Protein AF-A0A0D8X856-F1 (afdb_monomer)

Mean predicted aligned error: 18.42 Å

Solvent-accessible surface area (backbone atoms only — not comparable to full-atom values): 12717 Å² total; per-residue (Å²): 119,49,82,49,100,91,45,80,43,46,66,42,98,86,74,45,72,49,60,72,47,74,44,65,47,62,42,96,85,71,47,81,45,72,43,27,40,37,41,52,44,86,70,96,52,90,43,77,46,76,48,73,66,60,95,54,67,38,59,75,22,46,93,56,79,33,48,81,75,70,95,61,56,92,27,42,94,83,59,70,68,42,84,74,58,70,64,74,78,39,44,82,57,50,55,57,51,53,52,52,52,52,50,53,53,51,52,52,51,51,52,52,55,53,60,58,53,73,77,56,79,61,72,90,66,51,46,73,75,60,94,81,80,71,90,72,83,91,80,83,86,88,78,84,84,87,77,96,77,80,88,71,67,71,89,73,68,66,78,47,99,53,38,44,62,31,39,45,99,89,43,83,43,82,39,75,65,69,98,66,87,78,85,79,48,82,65,54,59,56,61,76,71,109

Structure (mmCIF, N/CA/C/O backbone):
data_AF-A0A0D8X856-F1
#
_entry.id   AF-A0A0D8X856-F1
#
loop_
_atom_site.group_PDB
_atom_site.id
_atom_site.type_symbol
_atom_site.label_atom_id
_atom_site.label_alt_id
_atom_site.label_comp_id
_atom_site.label_asym_id
_atom_site.label_entity_id
_atom_site.label_seq_id
_atom_site.pdbx_PDB_ins_code
_atom_site.Cartn_x
_atom_site.Cartn_y
_atom_site.Cartn_z
_atom_site.occupancy
_atom_site.B_iso_or_equiv
_atom_site.auth_seq_id
_atom_site.auth_comp_id
_atom_site.auth_asym_id
_atom_site.auth_atom_id
_atom_site.pdbx_PDB_model_num
ATOM 1 N N . MET A 1 1 ? 38.320 8.068 -32.310 1.00 68.00 1 MET A N 1
ATOM 2 C CA . MET A 1 1 ? 37.055 7.730 -32.992 1.00 68.00 1 MET A CA 1
ATOM 3 C C . MET A 1 1 ? 37.426 7.174 -34.349 1.00 68.00 1 MET A C 1
ATOM 5 O O . MET A 1 1 ? 38.274 7.774 -35.001 1.00 68.00 1 MET A O 1
ATOM 9 N N . PHE A 1 2 ? 36.892 6.018 -34.722 1.00 85.75 2 PHE A N 1
ATOM 10 C CA . PHE A 1 2 ? 37.098 5.438 -36.050 1.00 85.75 2 PHE A CA 1
ATOM 11 C C . PHE A 1 2 ? 35.784 4.840 -36.557 1.00 85.75 2 PHE A C 1
ATOM 13 O O . PHE A 1 2 ? 34.949 4.447 -35.749 1.00 85.75 2 PHE A O 1
ATOM 20 N N . GLU A 1 3 ? 35.600 4.772 -37.872 1.00 89.81 3 GLU A N 1
ATOM 21 C CA . GLU A 1 3 ? 34.396 4.198 -38.482 1.00 89.81 3 GLU A CA 1
ATOM 22 C C . GLU A 1 3 ? 34.523 2.681 -38.630 1.00 89.81 3 GLU A C 1
ATOM 24 O O . GLU A 1 3 ? 35.472 2.176 -39.235 1.00 89.81 3 GLU A O 1
ATOM 29 N N . GLY A 1 4 ? 33.575 1.950 -38.046 1.00 86.50 4 GLY A N 1
ATOM 30 C CA . GLY A 1 4 ? 33.437 0.507 -38.196 1.00 86.50 4 GLY A CA 1
ATOM 31 C C . GLY A 1 4 ? 32.344 0.138 -39.201 1.00 86.50 4 GLY A C 1
ATOM 32 O O . GLY A 1 4 ? 31.584 0.978 -39.668 1.00 86.50 4 GLY A O 1
ATOM 33 N N . ALA A 1 5 ? 32.201 -1.158 -39.488 1.00 87.69 5 ALA A N 1
ATOM 34 C CA . ALA A 1 5 ? 31.185 -1.664 -40.423 1.00 87.69 5 ALA A CA 1
ATOM 35 C C . ALA A 1 5 ? 29.729 -1.334 -40.022 1.00 87.69 5 ALA A C 1
ATOM 37 O O . ALA A 1 5 ? 28.843 -1.337 -40.868 1.00 87.69 5 ALA A O 1
ATOM 38 N N . HIS A 1 6 ? 29.490 -1.051 -38.739 1.00 84.00 6 HIS A N 1
ATOM 39 C CA . HIS A 1 6 ? 28.182 -0.692 -38.185 1.00 84.00 6 HIS A CA 1
ATOM 40 C C . HIS A 1 6 ? 28.144 0.752 -37.644 1.00 84.00 6 HIS A C 1
ATOM 42 O O . HIS A 1 6 ? 27.276 1.074 -36.837 1.00 84.00 6 HIS A O 1
ATOM 48 N N . GLY A 1 7 ? 29.085 1.609 -38.060 1.00 85.38 7 GLY A N 1
ATOM 49 C CA . GLY A 1 7 ? 29.172 3.017 -37.660 1.00 85.38 7 GLY A CA 1
ATOM 50 C C . GLY A 1 7 ? 30.331 3.332 -36.711 1.00 85.38 7 GLY A C 1
ATOM 51 O O . GLY A 1 7 ? 31.218 2.502 -36.476 1.00 85.38 7 GLY A O 1
ATOM 52 N N . SER A 1 8 ? 30.309 4.546 -36.158 1.00 83.44 8 SER A N 1
ATOM 53 C CA . SER A 1 8 ? 31.401 5.089 -35.350 1.00 83.44 8 SER A CA 1
ATOM 54 C C . SER A 1 8 ? 31.680 4.280 -34.080 1.00 83.44 8 SER A C 1
ATOM 56 O O . SER A 1 8 ? 30.790 3.947 -33.292 1.00 83.44 8 SER A O 1
ATOM 58 N N . VAL A 1 9 ? 32.963 4.016 -33.844 1.00 85.44 9 VAL A N 1
ATOM 59 C CA . VAL A 1 9 ? 33.489 3.357 -32.654 1.00 85.44 9 VAL A CA 1
ATOM 60 C C . VAL A 1 9 ? 34.353 4.333 -31.857 1.00 85.44 9 VAL A C 1
ATOM 62 O O . VAL A 1 9 ? 35.360 4.879 -32.328 1.00 85.44 9 VAL A O 1
ATOM 65 N N . HIS A 1 10 ? 33.974 4.507 -30.592 1.00 84.75 10 HIS A N 1
ATOM 66 C CA . HIS A 1 10 ? 34.728 5.264 -29.602 1.00 84.75 10 HIS A CA 1
ATOM 67 C C . HIS A 1 10 ? 35.488 4.290 -28.696 1.00 84.75 10 HIS A C 1
ATOM 69 O O . HIS A 1 10 ? 34.895 3.414 -28.069 1.00 84.75 10 HIS A O 1
ATOM 75 N N . MET A 1 11 ? 36.813 4.425 -28.652 1.00 84.69 11 MET A N 1
ATOM 76 C CA . MET A 1 11 ? 37.671 3.689 -27.721 1.00 84.69 11 MET A CA 1
ATOM 77 C C . MET A 1 11 ? 38.005 4.591 -26.539 1.00 84.69 11 MET A C 1
ATOM 79 O O . MET A 1 11 ? 38.383 5.747 -26.736 1.00 84.69 11 MET A O 1
ATOM 83 N N . GLY A 1 12 ? 37.853 4.063 -25.329 1.00 79.94 12 GLY A N 1
ATOM 84 C CA . GLY A 1 12 ? 38.286 4.713 -24.101 1.00 79.94 12 GLY A CA 1
ATOM 85 C C . GLY A 1 12 ? 39.808 4.706 -23.957 1.00 79.94 12 GLY A C 1
ATOM 86 O O . GLY A 1 12 ? 40.519 3.956 -24.628 1.00 79.94 12 GLY A O 1
ATOM 87 N N . SER A 1 13 ? 40.315 5.528 -23.040 1.00 81.81 13 SER A N 1
ATOM 88 C CA . SER A 1 13 ? 41.749 5.635 -22.723 1.00 81.81 13 SER A CA 1
ATOM 89 C C . SER A 1 13 ? 42.359 4.335 -22.180 1.00 81.81 13 SER A C 1
ATOM 91 O O . SER A 1 13 ? 43.560 4.118 -22.293 1.00 81.81 13 SER A O 1
ATOM 93 N N . ASN A 1 14 ? 41.528 3.446 -21.637 1.00 82.25 14 ASN A N 1
ATOM 94 C CA . ASN A 1 14 ? 41.884 2.107 -21.169 1.00 82.25 14 ASN A CA 1
ATOM 95 C C . ASN A 1 14 ? 41.932 1.046 -22.288 1.00 82.25 14 ASN A C 1
ATOM 97 O O . ASN A 1 14 ? 42.091 -0.136 -21.994 1.00 82.25 14 ASN A O 1
ATOM 101 N N . GLY A 1 15 ? 41.749 1.435 -23.554 1.00 81.25 15 GLY A N 1
ATOM 102 C CA . GLY A 1 15 ? 41.721 0.508 -24.689 1.00 81.25 15 GLY A CA 1
ATOM 103 C C . GLY A 1 15 ? 40.434 -0.318 -24.799 1.00 81.25 15 GLY A C 1
ATOM 104 O O . GLY A 1 15 ? 40.364 -1.227 -25.623 1.00 81.25 15 GLY A O 1
ATOM 105 N N . VAL A 1 16 ? 39.409 -0.011 -23.998 1.00 83.50 16 VAL A N 1
ATOM 106 C CA . VAL A 1 16 ? 38.095 -0.662 -24.060 1.00 83.50 16 VAL A CA 1
ATOM 107 C C . VAL A 1 16 ? 37.144 0.191 -24.892 1.00 83.50 16 VAL A C 1
ATOM 109 O O . VAL A 1 16 ? 37.127 1.417 -24.779 1.00 83.50 16 VAL A O 1
ATOM 112 N N . ARG A 1 17 ? 36.318 -0.451 -25.721 1.00 84.19 17 ARG A N 1
ATOM 113 C CA . ARG A 1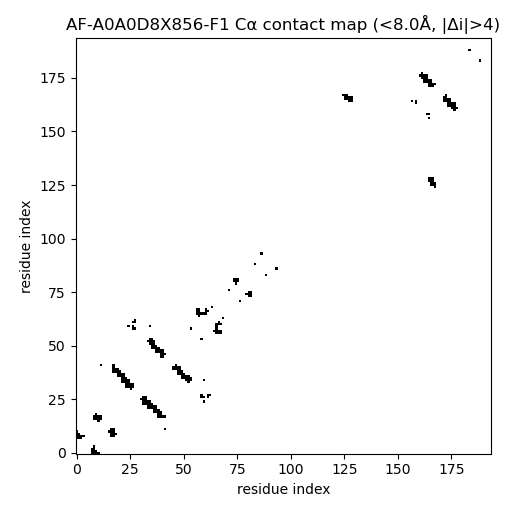 17 ? 35.268 0.243 -26.472 1.00 84.19 17 ARG A CA 1
ATOM 114 C C . ARG A 1 17 ? 34.257 0.856 -25.508 1.00 84.19 17 ARG A C 1
ATOM 116 O O . ARG A 1 17 ? 33.715 0.154 -24.660 1.00 84.19 17 ARG A O 1
ATOM 123 N N . ILE A 1 18 ? 33.963 2.136 -25.698 1.00 84.81 18 ILE A N 1
ATOM 124 C CA . ILE A 1 18 ? 32.861 2.812 -25.020 1.00 84.81 18 ILE A CA 1
ATOM 125 C C . ILE A 1 18 ? 31.546 2.295 -25.625 1.00 84.81 18 ILE A C 1
ATOM 127 O O . ILE A 1 18 ? 31.337 2.458 -26.834 1.00 84.81 18 ILE A O 1
ATOM 131 N N . PRO A 1 19 ? 30.687 1.618 -24.840 1.00 85.56 19 PRO A N 1
ATOM 132 C CA . PRO A 1 19 ? 29.415 1.133 -25.341 1.00 85.56 19 PRO A CA 1
ATOM 133 C C . PRO A 1 19 ? 28.391 2.270 -25.418 1.00 85.56 19 PRO A C 1
ATOM 135 O O . PRO A 1 19 ? 28.316 3.136 -24.545 1.00 85.56 19 PRO A O 1
ATOM 138 N N . THR A 1 20 ? 27.565 2.206 -26.456 1.00 86.56 20 THR A N 1
ATOM 139 C CA . THR A 1 20 ? 26.351 3.006 -26.603 1.00 86.56 20 THR A CA 1
ATOM 140 C C . THR A 1 20 ? 25.187 2.033 -26.642 1.00 86.56 20 THR A C 1
ATOM 142 O O . THR A 1 20 ? 25.188 1.108 -27.457 1.00 86.56 20 THR A O 1
ATOM 145 N N . PHE A 1 21 ? 24.225 2.210 -25.744 1.00 90.25 21 PHE A N 1
ATOM 146 C CA . PHE A 1 21 ? 23.008 1.410 -25.717 1.00 90.25 21 PHE A CA 1
ATOM 147 C C . PHE A 1 21 ? 21.858 2.208 -26.313 1.00 90.25 21 PHE A C 1
ATOM 149 O O . PHE A 1 21 ? 21.751 3.416 -26.115 1.00 90.25 21 PHE A O 1
ATOM 156 N N . TYR A 1 22 ? 20.987 1.509 -27.023 1.00 92.19 22 TYR A N 1
ATOM 157 C CA . TYR A 1 22 ? 19.793 2.070 -27.630 1.00 92.19 22 TYR A CA 1
ATOM 158 C C . TYR A 1 22 ? 18.583 1.504 -26.898 1.00 92.19 22 TYR A C 1
ATOM 160 O O . TYR A 1 22 ? 18.505 0.298 -26.672 1.00 92.19 22 TYR A O 1
ATOM 168 N N . VAL A 1 23 ? 17.675 2.383 -26.490 1.00 92.38 23 VAL A N 1
ATOM 169 C CA . VAL A 1 23 ? 16.399 2.020 -25.876 1.00 92.38 23 VAL A CA 1
ATOM 170 C C . VAL A 1 23 ? 15.350 2.114 -26.964 1.00 92.38 23 VAL A C 1
ATOM 172 O O . VAL A 1 23 ? 14.954 3.212 -27.352 1.00 92.38 23 VAL A O 1
ATOM 175 N N . ASP A 1 24 ? 14.925 0.975 -27.482 1.00 93.06 24 ASP A N 1
ATOM 176 C CA . ASP A 1 24 ? 13.884 0.863 -28.489 1.00 93.06 24 ASP A CA 1
ATOM 177 C C . ASP A 1 24 ? 12.656 0.135 -27.939 1.00 93.06 24 ASP A C 1
ATOM 179 O O . ASP A 1 24 ? 12.669 -0.512 -26.890 1.00 93.06 24 ASP A O 1
ATOM 183 N N . GLY A 1 25 ? 11.542 0.291 -28.637 1.00 91.50 25 GLY A N 1
ATOM 184 C CA . GLY A 1 25 ? 10.319 -0.414 -28.308 1.00 91.50 25 GLY A CA 1
ATOM 185 C C . GLY A 1 25 ? 9.316 -0.330 -29.440 1.00 91.50 25 GLY A C 1
ATOM 186 O O . GLY A 1 25 ? 9.595 0.199 -30.513 1.00 91.50 25 GLY A O 1
ATOM 187 N N . LEU A 1 26 ? 8.137 -0.890 -29.203 1.00 91.88 26 LEU A N 1
ATOM 188 C CA . LEU A 1 26 ? 7.040 -0.841 -30.159 1.00 91.88 26 LEU A CA 1
ATOM 189 C C . LEU A 1 26 ? 6.146 0.343 -29.832 1.00 91.88 26 LEU A C 1
ATOM 191 O O . LEU A 1 26 ? 5.797 0.536 -28.669 1.00 91.88 26 LEU A O 1
ATOM 195 N N . ASN A 1 27 ? 5.716 1.068 -30.856 1.00 88.38 27 ASN A N 1
ATOM 196 C CA . ASN A 1 27 ? 4.661 2.063 -30.734 1.00 88.38 27 ASN A CA 1
ATOM 197 C C . ASN A 1 27 ? 3.261 1.416 -30.799 1.00 88.38 27 ASN A C 1
ATOM 199 O O . ASN A 1 27 ? 3.122 0.216 -31.045 1.00 88.38 27 ASN A O 1
ATOM 203 N N . GLY A 1 28 ? 2.203 2.218 -30.632 1.00 86.44 28 GLY A N 1
ATOM 204 C CA . GLY A 1 28 ? 0.810 1.739 -30.672 1.00 86.44 28 GLY A CA 1
ATOM 205 C C . GLY A 1 28 ? 0.358 1.123 -32.003 1.00 86.44 28 GLY A C 1
ATOM 206 O O . GLY A 1 28 ? -0.679 0.469 -32.053 1.00 86.44 28 GLY A O 1
ATOM 207 N N . PHE A 1 29 ? 1.142 1.288 -33.071 1.00 89.50 29 PHE A N 1
ATOM 208 C CA . PHE A 1 29 ? 0.909 0.678 -34.382 1.00 89.50 29 PHE A CA 1
ATOM 209 C C . PHE A 1 29 ? 1.749 -0.592 -34.602 1.00 89.50 29 PHE A C 1
ATOM 211 O O . PHE A 1 29 ? 1.741 -1.148 -35.699 1.00 89.50 29 PHE A O 1
ATOM 218 N N . GLY A 1 30 ? 2.494 -1.045 -33.588 1.00 87.69 30 GLY A N 1
ATOM 219 C CA . GLY A 1 30 ? 3.377 -2.209 -33.677 1.00 87.69 30 GLY A CA 1
ATOM 220 C C . GLY A 1 30 ? 4.660 -1.961 -34.474 1.00 87.69 30 GLY A C 1
ATOM 221 O O . GLY A 1 30 ? 5.323 -2.918 -34.870 1.00 87.69 30 GLY A O 1
ATOM 222 N N . LYS A 1 31 ? 5.026 -0.700 -34.726 1.00 92.25 31 LYS A N 1
ATOM 223 C CA . LYS A 1 31 ? 6.279 -0.334 -35.395 1.00 92.25 31 LYS A CA 1
ATOM 224 C C . LYS A 1 31 ? 7.366 -0.070 -34.353 1.00 92.25 31 LYS A C 1
ATOM 226 O O . LYS A 1 31 ? 7.111 0.594 -33.352 1.00 92.25 31 LYS A O 1
ATOM 231 N N . GLN A 1 32 ? 8.570 -0.571 -34.619 1.00 91.75 32 GLN A N 1
ATOM 232 C CA . GLN A 1 32 ? 9.748 -0.309 -33.797 1.00 91.75 32 GLN A CA 1
ATOM 233 C C . GLN A 1 32 ? 10.168 1.161 -33.905 1.00 91.75 32 GLN A C 1
ATOM 235 O O . GLN A 1 32 ? 10.272 1.709 -35.008 1.00 91.75 32 GLN A O 1
ATOM 240 N N . GLU A 1 33 ? 10.408 1.786 -32.761 1.00 92.00 33 GLU A N 1
ATOM 241 C CA . GLU A 1 33 ? 10.815 3.179 -32.628 1.00 92.00 33 GLU A CA 1
ATOM 242 C C . GLU A 1 33 ? 11.908 3.297 -31.560 1.00 92.00 33 GLU A C 1
ATOM 244 O O . GLU A 1 33 ? 11.898 2.581 -30.557 1.00 92.00 33 GLU A O 1
ATOM 249 N N . LEU A 1 34 ? 12.883 4.173 -31.808 1.00 92.75 34 LEU A N 1
ATOM 250 C CA . LEU A 1 34 ? 13.980 4.434 -30.885 1.00 92.75 34 LEU A CA 1
ATOM 251 C C . LEU A 1 34 ? 13.549 5.519 -29.892 1.00 92.75 34 LEU A C 1
ATOM 253 O O . LEU A 1 34 ? 13.306 6.658 -30.284 1.00 92.75 34 LEU A O 1
ATOM 257 N N . TYR A 1 35 ? 13.482 5.171 -28.610 1.00 92.75 35 TYR A N 1
ATOM 258 C CA . TYR A 1 35 ? 13.043 6.062 -27.538 1.00 92.75 35 TYR A CA 1
ATOM 259 C C . TYR A 1 35 ? 14.191 6.758 -26.814 1.00 92.75 35 TYR A C 1
ATOM 261 O O . TYR A 1 35 ? 13.982 7.818 -26.232 1.00 92.75 35 TYR A O 1
ATOM 269 N N . GLY A 1 36 ? 15.410 6.236 -26.851 1.00 93.06 36 GLY A N 1
ATOM 270 C CA . GLY A 1 36 ? 16.528 6.928 -26.222 1.00 93.06 36 GLY A CA 1
ATOM 271 C C . GLY A 1 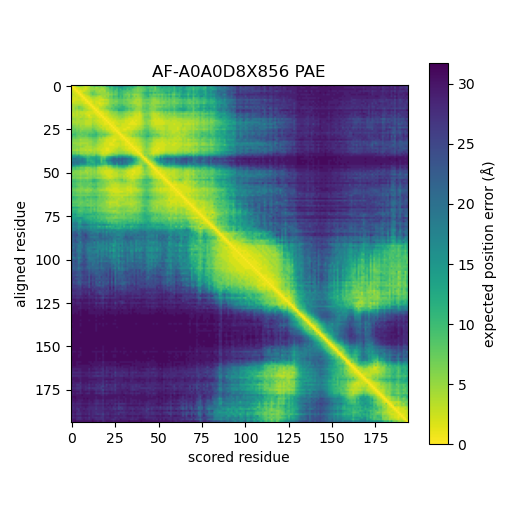36 ? 17.870 6.280 -26.480 1.00 93.06 36 GLY A C 1
ATOM 272 O O . GLY A 1 36 ? 17.956 5.151 -26.965 1.00 93.06 36 GLY A O 1
ATOM 273 N N . THR A 1 37 ? 18.92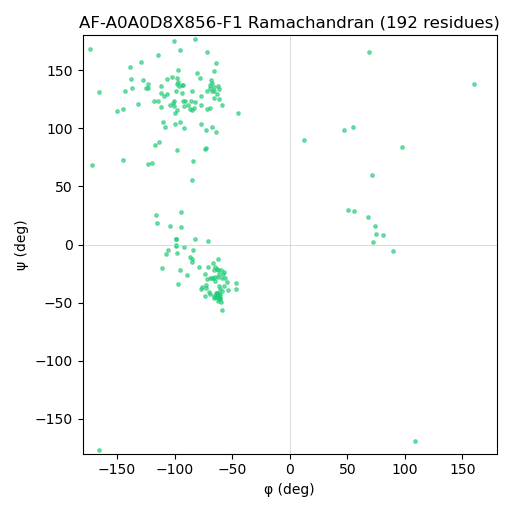0 7.010 -26.130 1.00 92.19 37 THR A N 1
ATOM 274 C CA . THR A 1 37 ? 20.301 6.538 -26.216 1.00 92.19 37 THR A CA 1
ATOM 275 C C . THR A 1 37 ? 20.958 6.671 -24.850 1.00 92.19 37 THR A C 1
ATOM 277 O O . THR A 1 37 ? 20.810 7.686 -24.175 1.00 92.19 37 THR A O 1
ATOM 280 N N . VAL A 1 38 ? 21.676 5.636 -24.424 1.00 91.38 38 VAL A N 1
ATOM 281 C CA . VAL A 1 38 ? 22.485 5.645 -23.204 1.00 91.38 38 VAL A CA 1
ATOM 282 C C . VAL A 1 38 ? 23.950 5.579 -23.611 1.00 91.38 38 VAL A C 1
ATOM 284 O O . VAL A 1 38 ? 24.393 4.604 -24.224 1.00 91.38 38 VAL A O 1
ATOM 287 N N . ILE A 1 39 ? 24.708 6.610 -23.258 1.00 86.69 39 ILE A N 1
ATOM 288 C CA . ILE A 1 39 ? 26.138 6.718 -23.543 1.00 86.69 39 ILE A CA 1
ATOM 289 C C . ILE A 1 39 ? 26.894 6.556 -22.226 1.00 86.69 39 ILE A C 1
ATOM 291 O O . ILE A 1 39 ? 26.598 7.231 -21.241 1.00 86.69 39 ILE A O 1
ATOM 295 N N . VAL A 1 40 ? 27.863 5.640 -22.201 1.00 85.00 40 VAL A N 1
ATOM 296 C CA . VAL A 1 40 ? 28.705 5.404 -21.023 1.00 85.00 40 VAL A CA 1
ATOM 297 C C . VAL A 1 40 ? 29.997 6.197 -21.167 1.00 85.00 40 VAL A C 1
ATOM 299 O O . VAL A 1 40 ? 30.872 5.816 -21.939 1.00 85.00 40 VAL A O 1
ATOM 302 N N . GLU A 1 41 ? 30.153 7.291 -20.433 1.00 76.25 41 GLU A N 1
ATOM 303 C CA . GLU A 1 41 ? 31.389 8.068 -20.460 1.00 76.25 41 GLU A CA 1
ATOM 304 C C . GLU A 1 41 ? 32.332 7.617 -19.327 1.00 76.25 41 GLU A C 1
ATOM 306 O O . GLU A 1 41 ? 31.940 7.449 -18.173 1.00 76.25 41 GLU A O 1
ATOM 311 N N . ASN A 1 42 ? 33.598 7.355 -19.664 1.00 68.06 42 ASN A N 1
ATOM 312 C 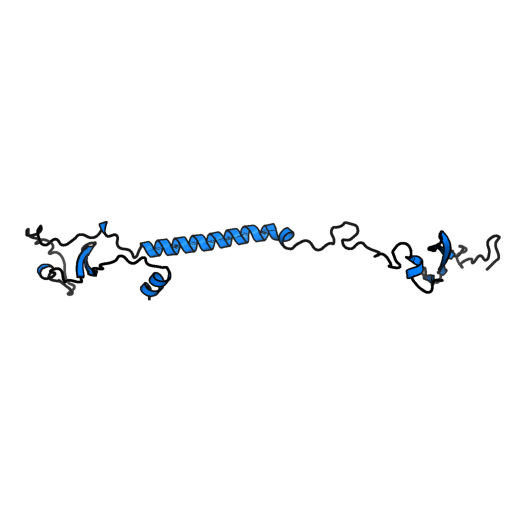CA . ASN A 1 42 ? 34.627 6.957 -18.700 1.00 68.06 42 ASN A CA 1
ATOM 313 C C . ASN A 1 42 ? 35.460 8.183 -18.314 1.00 68.06 42 ASN A C 1
ATOM 315 O O . ASN A 1 42 ? 36.557 8.380 -18.837 1.00 68.06 42 ASN A O 1
ATOM 319 N N . GLN A 1 43 ? 34.953 8.994 -17.386 1.00 56.50 43 GLN A N 1
ATOM 320 C CA . GLN A 1 43 ? 35.747 10.024 -16.715 1.00 56.50 43 GLN A CA 1
ATOM 321 C C . GLN A 1 43 ? 35.810 9.712 -15.215 1.00 56.50 43 GLN A C 1
ATOM 323 O O . GLN A 1 43 ? 35.013 10.201 -14.426 1.00 56.50 43 GLN A O 1
ATOM 328 N N . ASN A 1 44 ? 36.767 8.865 -14.815 1.00 56.66 44 ASN A N 1
ATOM 329 C CA . ASN A 1 44 ? 37.139 8.617 -13.408 1.00 56.66 44 ASN A CA 1
ATOM 330 C C . ASN A 1 44 ? 35.988 8.174 -12.473 1.00 56.66 44 ASN A C 1
ATOM 332 O O . ASN A 1 44 ? 36.018 8.409 -11.267 1.00 56.66 44 ASN A O 1
ATOM 336 N N . GLY A 1 45 ? 34.992 7.509 -13.049 1.00 59.62 45 GLY A N 1
ATOM 337 C CA . GLY A 1 45 ? 33.743 7.057 -12.447 1.00 59.62 45 GLY A CA 1
ATOM 338 C C . GLY A 1 45 ? 32.772 6.821 -13.602 1.00 59.62 45 GLY A C 1
ATOM 339 O O . GLY A 1 45 ? 32.805 7.568 -14.575 1.00 59.62 45 GLY A O 1
ATOM 340 N N . VAL A 1 46 ? 31.990 5.744 -13.578 1.00 68.88 46 VAL A N 1
ATOM 341 C CA . VAL A 1 46 ? 31.077 5.425 -14.689 1.00 68.88 46 VAL A CA 1
ATOM 342 C C . VAL A 1 46 ? 29.974 6.488 -14.724 1.00 68.88 46 VAL A C 1
ATOM 344 O O . VAL A 1 46 ? 29.056 6.432 -13.906 1.00 68.88 46 VAL A O 1
ATOM 347 N N . SER A 1 47 ? 30.056 7.465 -15.632 1.00 70.94 47 SER A N 1
ATOM 348 C CA . SER A 1 47 ? 28.971 8.415 -15.883 1.00 70.94 47 SER A CA 1
ATOM 349 C C . SER A 1 47 ? 28.079 7.872 -16.997 1.00 70.94 47 SER A C 1
ATOM 351 O O . SER A 1 47 ? 28.516 7.603 -18.114 1.00 70.94 47 SER A O 1
ATOM 353 N N . LEU A 1 48 ? 26.805 7.659 -16.669 1.00 83.38 48 LEU A N 1
ATOM 354 C CA . LEU A 1 48 ? 25.777 7.228 -17.613 1.00 83.38 48 LEU A CA 1
ATOM 355 C C . LEU A 1 48 ? 25.000 8.464 -18.059 1.00 83.38 48 LEU A C 1
ATOM 357 O O . LEU A 1 48 ? 24.342 9.104 -17.239 1.00 83.38 48 LEU A O 1
ATOM 361 N N . ILE A 1 49 ? 25.076 8.800 -19.343 1.00 87.19 49 ILE A N 1
ATOM 362 C CA . ILE A 1 49 ? 24.295 9.885 -19.940 1.00 87.19 49 ILE A CA 1
ATOM 363 C C . ILE A 1 49 ? 23.114 9.248 -20.661 1.00 87.19 49 ILE A C 1
ATOM 365 O O . ILE A 1 49 ? 23.304 8.435 -21.565 1.00 87.19 49 ILE A O 1
ATOM 369 N N . TYR A 1 50 ? 21.899 9.599 -20.242 1.00 90.44 50 TYR A N 1
ATOM 370 C CA . TYR A 1 50 ? 20.674 9.187 -20.916 1.00 90.44 50 TYR A CA 1
ATOM 371 C C . TYR A 1 50 ? 20.095 10.351 -21.715 1.00 90.44 50 TYR A C 1
ATOM 373 O O . TYR A 1 50 ? 19.746 11.387 -21.150 1.00 90.44 50 TYR A O 1
ATOM 381 N N . GLU A 1 51 ? 19.972 10.153 -23.022 1.00 91.31 51 GLU A N 1
ATOM 382 C CA . GLU A 1 51 ? 19.380 11.100 -23.959 1.00 91.31 51 GLU A CA 1
ATOM 383 C C . GLU A 1 51 ? 18.017 10.562 -24.423 1.00 91.31 51 GLU A C 1
ATOM 385 O O . GLU A 1 51 ? 17.966 9.652 -25.261 1.00 91.31 51 GLU A O 1
ATOM 390 N N . PRO A 1 52 ? 16.898 11.070 -23.870 1.00 91.75 52 PRO A N 1
ATOM 391 C CA . PRO A 1 52 ? 15.570 10.682 -24.322 1.00 91.75 52 PRO A CA 1
ATOM 392 C C . PRO A 1 52 ? 15.282 11.288 -25.701 1.00 91.75 52 PRO A C 1
ATOM 394 O O . PRO A 1 52 ? 15.468 12.482 -25.926 1.00 91.75 52 PRO A O 1
ATOM 397 N N . LEU A 1 53 ? 14.784 10.463 -26.619 1.00 91.44 53 LEU A N 1
ATOM 398 C CA . LEU A 1 53 ? 14.348 10.860 -27.964 1.00 91.44 53 LEU A CA 1
ATOM 399 C C . LEU A 1 53 ? 12.824 11.044 -28.057 1.00 91.44 53 LEU A C 1
ATOM 401 O O . LEU A 1 53 ? 12.304 11.423 -29.104 1.00 91.44 53 LEU A O 1
ATOM 405 N N . TYR A 1 54 ? 12.100 10.807 -26.962 1.00 88.12 54 TYR A N 1
ATOM 406 C CA . TYR A 1 54 ? 10.667 11.067 -26.852 1.00 88.12 54 TYR A CA 1
ATOM 407 C C . TYR A 1 54 ? 10.388 12.416 -26.187 1.00 88.12 54 TYR A C 1
ATOM 409 O O . TYR A 1 54 ? 11.108 12.865 -25.299 1.00 88.12 54 TYR A O 1
ATOM 417 N N . THR A 1 55 ? 9.273 13.034 -26.568 1.00 87.19 55 THR A N 1
ATOM 418 C CA . THR A 1 55 ? 8.771 14.264 -25.937 1.00 87.19 55 THR A CA 1
ATOM 419 C C . THR A 1 55 ? 7.841 13.988 -24.758 1.00 87.19 55 THR A C 1
ATOM 421 O O . THR A 1 55 ? 7.719 14.824 -23.866 1.00 87.19 55 THR A O 1
ATOM 424 N N . ASN A 1 56 ? 7.165 12.834 -24.742 1.00 87.69 56 ASN A N 1
ATOM 425 C CA . ASN A 1 56 ? 6.162 12.497 -23.736 1.00 87.69 56 ASN A CA 1
ATOM 426 C C . ASN A 1 56 ? 6.208 11.002 -23.371 1.00 87.69 56 ASN A C 1
ATOM 428 O O . ASN A 1 56 ? 6.198 10.144 -24.253 1.00 87.69 56 ASN A O 1
ATOM 432 N N . GLU A 1 57 ? 6.215 10.689 -22.072 1.00 87.75 57 GLU A N 1
ATOM 433 C CA . GLU A 1 57 ? 6.254 9.309 -21.560 1.00 87.75 57 GLU A CA 1
ATOM 434 C C . GLU A 1 57 ? 4.996 8.499 -21.895 1.00 87.75 57 GLU A C 1
ATOM 436 O O . GLU A 1 57 ? 5.041 7.270 -21.947 1.00 87.75 57 GLU A O 1
ATOM 441 N N . THR A 1 58 ? 3.879 9.173 -22.181 1.00 87.75 58 THR A N 1
ATOM 442 C CA . THR A 1 58 ? 2.635 8.517 -22.614 1.00 87.75 58 THR A CA 1
ATOM 443 C C . THR A 1 58 ? 2.828 7.645 -23.857 1.00 87.75 58 THR A C 1
ATOM 445 O O . THR A 1 58 ? 2.140 6.635 -24.003 1.00 87.75 58 THR A O 1
ATOM 448 N N . LEU A 1 59 ? 3.790 7.995 -24.718 1.00 86.12 59 LEU A N 1
ATOM 449 C CA . LEU A 1 59 ? 4.130 7.229 -25.915 1.00 86.12 59 LEU A CA 1
ATOM 450 C C . LEU A 1 59 ? 4.868 5.926 -25.584 1.00 86.12 59 LEU A C 1
ATOM 452 O O . LEU A 1 59 ? 4.613 4.921 -26.241 1.00 86.12 59 LEU A O 1
ATOM 456 N N . LEU A 1 60 ? 5.721 5.907 -24.551 1.00 90.06 60 LEU A N 1
ATOM 457 C CA . LEU A 1 60 ? 6.378 4.672 -24.100 1.00 90.06 60 LEU A CA 1
ATOM 458 C C . LEU A 1 60 ? 5.374 3.725 -23.454 1.00 90.06 60 LEU A C 1
ATOM 460 O O . LEU A 1 60 ? 5.379 2.519 -23.695 1.00 90.06 60 LEU A O 1
ATOM 464 N N . TRP A 1 61 ? 4.485 4.284 -22.638 1.00 91.50 61 TRP A N 1
ATOM 465 C CA . TRP A 1 61 ? 3.519 3.518 -21.860 1.00 91.50 61 TRP A CA 1
ATOM 466 C C . TRP A 1 61 ? 2.168 3.378 -22.567 1.00 91.50 61 TRP A C 1
ATOM 468 O O . TRP A 1 61 ? 1.142 3.218 -21.906 1.00 91.50 61 TRP A O 1
ATOM 478 N N . TRP A 1 62 ? 2.140 3.406 -23.905 1.00 89.88 62 TRP A N 1
ATOM 479 C CA . TRP A 1 62 ? 0.900 3.336 -24.692 1.00 89.88 62 TRP A CA 1
ATOM 480 C C . TRP A 1 62 ? 0.074 2.078 -24.376 1.00 89.88 62 TRP A C 1
ATOM 482 O O . TRP A 1 62 ? -1.150 2.141 -24.286 1.00 89.88 62 TRP A O 1
ATOM 492 N N . SER A 1 63 ? 0.742 0.951 -24.111 1.00 90.31 63 SER A N 1
ATOM 493 C CA . SER A 1 63 ? 0.113 -0.321 -23.727 1.00 90.31 63 SER A CA 1
ATOM 494 C C . SER A 1 63 ? -0.566 -0.278 -22.352 1.00 90.31 63 SER A C 1
ATOM 496 O O . SER A 1 63 ? -1.385 -1.138 -22.034 1.00 90.31 63 SER A O 1
ATOM 498 N N . ARG A 1 64 ? -0.245 0.731 -21.535 1.00 89.62 64 ARG A N 1
ATOM 499 C CA . ARG A 1 64 ? -0.765 0.956 -20.178 1.00 89.62 64 ARG A CA 1
ATOM 500 C C . ARG A 1 64 ? -1.579 2.249 -20.077 1.00 89.62 64 ARG A C 1
ATOM 502 O O . ARG A 1 64 ? -1.657 2.851 -19.009 1.00 89.62 64 ARG A O 1
ATOM 509 N N . GLY A 1 65 ? -2.158 2.706 -21.189 1.00 89.12 65 GLY A N 1
ATOM 510 C CA . GLY A 1 65 ? -2.957 3.935 -21.220 1.00 89.12 65 GLY A CA 1
ATOM 511 C C . GLY A 1 65 ? -2.137 5.209 -20.990 1.00 89.12 65 GLY A C 1
ATOM 512 O O . GLY A 1 65 ? -2.677 6.208 -20.529 1.00 89.12 65 GLY A O 1
ATOM 513 N N . GLY A 1 66 ? -0.833 5.167 -21.274 1.00 89.88 66 GLY A N 1
ATOM 514 C CA . GLY A 1 66 ? 0.085 6.293 -21.114 1.00 89.88 66 GLY A CA 1
ATOM 515 C C . GLY A 1 66 ? 0.589 6.512 -19.685 1.00 89.88 66 GLY A C 1
ATOM 516 O O . GLY A 1 66 ? 1.247 7.516 -19.431 1.00 89.88 66 GLY A O 1
ATOM 517 N N . ILE A 1 67 ? 0.304 5.595 -18.756 1.00 91.62 67 ILE A N 1
ATOM 518 C CA . ILE A 1 67 ? 0.690 5.723 -17.347 1.00 91.62 67 ILE A CA 1
ATOM 519 C C . ILE A 1 67 ? 1.933 4.875 -17.077 1.00 91.62 67 ILE A C 1
ATOM 521 O O . ILE A 1 67 ? 1.925 3.655 -17.279 1.00 91.62 67 ILE A O 1
ATOM 525 N N . ARG A 1 68 ? 2.990 5.521 -16.572 1.00 91.75 68 ARG A N 1
ATOM 526 C CA . ARG A 1 68 ? 4.199 4.835 -16.114 1.00 91.75 68 ARG A CA 1
ATOM 527 C C . ARG A 1 68 ? 3.847 3.885 -14.959 1.00 91.75 68 ARG A C 1
ATOM 529 O O . ARG A 1 68 ? 3.257 4.331 -13.972 1.00 91.75 68 ARG A O 1
ATOM 536 N N . PRO A 1 69 ? 4.186 2.588 -15.049 1.00 91.44 69 PRO A N 1
ATOM 537 C CA . PRO A 1 69 ? 4.011 1.679 -13.929 1.00 91.44 69 PRO A CA 1
ATOM 538 C C . PRO A 1 69 ? 4.936 2.074 -12.778 1.00 91.44 69 PRO A C 1
ATOM 540 O O . PRO A 1 69 ? 6.027 2.593 -12.994 1.00 91.44 69 PRO A O 1
ATOM 543 N N . LEU A 1 70 ? 4.498 1.797 -11.553 1.00 90.75 70 LEU A N 1
ATOM 544 C CA . LEU A 1 70 ? 5.367 1.933 -10.391 1.00 90.75 70 LEU A CA 1
ATOM 545 C C . LEU A 1 70 ? 6.557 0.974 -10.524 1.00 90.75 70 LEU A C 1
ATOM 547 O O . LEU A 1 70 ? 6.372 -0.192 -10.883 1.00 90.75 70 LEU A O 1
ATOM 551 N N . ASP A 1 71 ? 7.754 1.471 -10.206 1.00 90.69 71 ASP A N 1
ATOM 552 C CA . ASP A 1 71 ? 8.988 0.676 -10.221 1.00 90.69 71 ASP A CA 1
ATOM 553 C C . ASP A 1 71 ? 8.955 -0.423 -9.133 1.00 90.69 71 ASP A C 1
ATOM 555 O O . ASP A 1 71 ? 9.521 -1.500 -9.312 1.00 90.69 71 ASP A O 1
ATOM 559 N N . GLU A 1 72 ? 8.230 -0.180 -8.033 1.00 89.31 72 GLU A N 1
ATOM 560 C CA . GLU A 1 72 ? 7.933 -1.149 -6.973 1.00 89.31 72 GLU A CA 1
ATOM 561 C C . GLU A 1 72 ? 6.406 -1.291 -6.791 1.00 89.31 72 GLU A C 1
ATOM 563 O O . GLU A 1 72 ? 5.680 -0.293 -6.819 1.00 89.31 72 GLU A O 1
ATOM 568 N N . PRO A 1 73 ? 5.866 -2.509 -6.610 1.00 89.12 73 PRO A N 1
ATOM 569 C CA . PRO A 1 73 ? 4.444 -2.692 -6.325 1.00 89.12 73 PRO A CA 1
ATOM 570 C C . PRO A 1 73 ? 4.029 -2.071 -4.979 1.00 89.12 73 PRO A C 1
ATOM 572 O O . PRO A 1 73 ? 4.817 -1.981 -4.046 1.00 89.12 73 PRO A O 1
ATOM 575 N N . LEU A 1 74 ? 2.739 -1.741 -4.839 1.00 86.00 74 LEU A N 1
ATOM 576 C CA . LEU A 1 74 ? 2.175 -1.060 -3.657 1.00 86.00 74 LEU A CA 1
ATOM 577 C C . LEU A 1 74 ? 2.453 -1.753 -2.310 1.00 86.00 74 LEU A C 1
ATOM 579 O O . LEU A 1 74 ? 2.562 -1.081 -1.292 1.00 86.00 74 LEU A O 1
ATOM 583 N N . CYS A 1 75 ? 2.543 -3.085 -2.292 1.00 86.12 75 CYS A N 1
ATOM 584 C CA . CYS A 1 75 ? 2.831 -3.868 -1.084 1.00 86.12 75 CYS A CA 1
ATOM 585 C C . CYS A 1 75 ? 4.280 -4.392 -1.034 1.00 86.12 75 CYS A C 1
ATOM 587 O O . CYS A 1 75 ? 4.570 -5.331 -0.278 1.00 86.12 75 CYS A O 1
ATOM 589 N N . GLY A 1 76 ? 5.177 -3.837 -1.854 1.00 89.12 76 GLY A N 1
ATOM 590 C CA . GLY A 1 76 ? 6.534 -4.336 -2.057 1.00 89.12 76 GLY A CA 1
ATOM 591 C C . GLY A 1 76 ? 6.584 -5.674 -2.789 1.00 89.12 76 GLY A C 1
ATOM 592 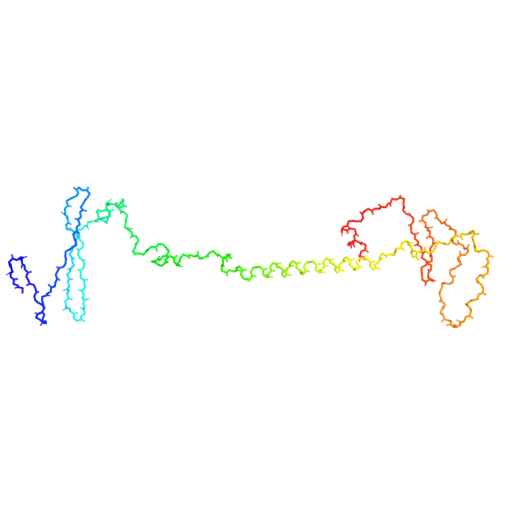O O . GLY A 1 76 ? 5.585 -6.390 -2.901 1.00 89.12 76 GLY A O 1
ATOM 593 N N . PHE A 1 77 ? 7.760 -6.059 -3.282 1.00 87.62 77 PHE A N 1
ATOM 594 C CA . PHE A 1 77 ? 7.927 -7.327 -4.015 1.00 87.62 77 PHE A CA 1
ATOM 595 C C . PHE A 1 77 ? 7.603 -8.572 -3.172 1.00 87.62 77 PHE A C 1
ATOM 597 O O . PHE A 1 77 ? 7.226 -9.608 -3.712 1.00 87.62 77 PHE A O 1
ATOM 604 N N . SER A 1 78 ? 7.718 -8.477 -1.841 1.00 86.38 78 SER A N 1
ATOM 605 C CA . SER A 1 78 ? 7.370 -9.566 -0.916 1.00 86.38 78 SER A CA 1
ATOM 606 C C . SER A 1 78 ? 5.878 -9.607 -0.554 1.00 86.38 78 SER A C 1
ATOM 608 O O . SER A 1 78 ? 5.433 -10.575 0.058 1.00 86.38 78 SER A O 1
ATOM 610 N N . GLY A 1 79 ? 5.107 -8.558 -0.865 1.00 81.25 79 GLY A N 1
ATOM 611 C CA . GLY A 1 79 ? 3.708 -8.422 -0.439 1.00 81.25 79 GLY A CA 1
ATOM 612 C C . GLY A 1 79 ? 3.517 -8.122 1.056 1.00 81.25 79 GLY A C 1
ATOM 613 O O . GLY A 1 79 ? 2.384 -8.025 1.515 1.00 81.25 79 GLY A O 1
ATOM 614 N N . LYS A 1 80 ? 4.605 -7.975 1.824 1.00 77.88 80 LYS A N 1
ATOM 615 C CA . LYS A 1 80 ? 4.593 -7.779 3.288 1.00 77.88 80 LYS A CA 1
ATOM 616 C C . LYS A 1 80 ? 4.729 -6.324 3.731 1.00 77.88 80 LYS A C 1
ATOM 618 O O . LYS A 1 80 ? 4.650 -6.056 4.921 1.00 77.88 80 LYS A O 1
ATOM 623 N N . GLN A 1 81 ? 4.984 -5.400 2.807 1.00 78.38 81 GLN A N 1
ATOM 624 C CA . GLN A 1 81 ? 5.165 -3.984 3.148 1.00 78.38 81 GLN A CA 1
ATOM 625 C C . GLN A 1 81 ? 3.831 -3.234 3.252 1.00 78.38 81 GLN A C 1
ATOM 627 O O . GLN A 1 81 ? 3.807 -2.058 3.604 1.00 78.38 81 GLN A O 1
ATOM 632 N N . CYS A 1 82 ? 2.715 -3.899 2.943 1.00 83.31 82 CYS A N 1
ATOM 633 C CA . CYS A 1 82 ? 1.407 -3.306 3.152 1.00 83.31 82 CYS A CA 1
ATOM 634 C C . CYS A 1 82 ? 1.123 -3.153 4.653 1.00 83.31 82 CYS A C 1
ATOM 636 O O . CYS A 1 82 ? 1.449 -4.057 5.426 1.00 83.31 82 CYS A O 1
ATOM 638 N N . PRO A 1 83 ? 0.530 -2.021 5.076 1.00 79.06 83 PRO A N 1
ATOM 639 C CA . PRO A 1 83 ? 0.259 -1.768 6.482 1.00 79.06 83 PRO A CA 1
ATOM 640 C C . PRO A 1 83 ? -0.636 -2.877 7.035 1.00 79.06 83 PRO A C 1
ATOM 642 O O . PRO A 1 83 ? -1.746 -3.106 6.546 1.00 79.06 83 PRO A O 1
ATOM 645 N N . ILE A 1 84 ? -0.129 -3.579 8.047 1.00 76.62 84 ILE A N 1
ATOM 646 C CA . ILE A 1 84 ? -0.867 -4.635 8.732 1.00 76.62 84 ILE A CA 1
ATOM 647 C C . ILE A 1 84 ? -2.009 -3.968 9.505 1.00 76.62 84 ILE A C 1
ATOM 649 O O . ILE A 1 84 ? -1.882 -2.860 10.035 1.00 76.62 84 ILE A O 1
ATOM 653 N N . ARG A 1 85 ? -3.179 -4.611 9.539 1.00 80.25 85 ARG A N 1
ATOM 654 C CA . ARG A 1 85 ? -4.315 -4.082 10.299 1.00 80.25 85 ARG A CA 1
ATOM 655 C C . ARG A 1 85 ? -3.973 -4.102 11.790 1.00 80.25 85 ARG A C 1
ATOM 657 O O . ARG A 1 85 ? -3.582 -5.137 12.314 1.00 80.25 85 ARG A O 1
ATOM 664 N N . PHE A 1 86 ? -4.223 -2.988 12.484 1.00 75.31 86 PHE A N 1
ATOM 665 C CA . PHE A 1 86 ? -3.955 -2.812 13.923 1.00 75.31 86 PHE A CA 1
ATOM 666 C C . PHE A 1 86 ? -4.428 -3.989 14.797 1.00 75.31 86 PHE A C 1
ATOM 668 O O . PHE A 1 86 ? -3.750 -4.376 15.748 1.00 75.31 86 PHE A O 1
ATOM 675 N N . PHE A 1 87 ? -5.584 -4.573 14.468 1.00 69.62 87 PHE A N 1
ATOM 676 C CA . PHE A 1 87 ? -6.165 -5.690 15.210 1.00 69.62 87 PHE A CA 1
ATOM 677 C C . PHE A 1 87 ? -5.383 -6.999 15.079 1.00 69.62 87 PHE A C 1
ATOM 679 O O . PHE A 1 87 ? -5.432 -7.796 16.009 1.00 69.62 87 PHE A O 1
ATOM 686 N N . GLU A 1 88 ? -4.673 -7.228 13.973 1.00 75.31 88 GLU A N 1
ATOM 687 C CA . GLU A 1 88 ? -3.908 -8.463 13.772 1.00 75.31 88 GLU A CA 1
ATOM 688 C C . GLU A 1 88 ? -2.601 -8.451 14.570 1.00 75.31 88 GLU A C 1
ATOM 690 O O . GLU A 1 88 ? -2.260 -9.453 15.192 1.00 75.31 88 GLU A O 1
ATOM 695 N N . GLU A 1 89 ? -1.920 -7.305 14.653 1.00 78.62 89 GLU A N 1
ATOM 696 C CA . GLU A 1 89 ? -0.695 -7.173 15.456 1.00 78.62 89 GLU A CA 1
ATOM 697 C C . GLU A 1 89 ? -0.980 -7.157 16.963 1.00 78.62 89 GLU A C 1
ATOM 699 O O . GLU A 1 89 ? -0.232 -7.722 17.760 1.00 78.62 89 GLU A O 1
ATOM 704 N N . ASN A 1 90 ? -2.083 -6.523 17.369 1.00 81.50 90 ASN A N 1
ATOM 705 C CA . ASN A 1 90 ? -2.378 -6.282 18.781 1.00 81.50 90 ASN A CA 1
ATOM 706 C C . ASN A 1 90 ? -3.356 -7.293 19.384 1.00 81.50 90 ASN A C 1
ATOM 708 O O . ASN A 1 90 ? -3.715 -7.161 20.555 1.00 81.50 90 ASN A O 1
ATOM 712 N N . LEU A 1 91 ? -3.771 -8.323 18.638 1.00 85.19 91 LEU A N 1
ATOM 713 C CA . LEU A 1 91 ? -4.730 -9.329 19.107 1.00 85.19 91 LEU A CA 1
ATOM 714 C C . LEU A 1 91 ? -4.288 -9.975 20.432 1.00 85.19 91 LEU A C 1
ATOM 716 O O . LEU A 1 91 ? -5.098 -10.163 21.342 1.00 85.19 91 LEU A O 1
ATOM 720 N N . ALA A 1 92 ? -2.982 -10.231 20.562 1.00 86.75 92 ALA A N 1
ATOM 721 C CA . ALA A 1 92 ? -2.361 -10.802 21.755 1.00 86.75 92 ALA A CA 1
ATOM 722 C C . ALA A 1 92 ? -2.505 -9.919 23.007 1.00 86.75 92 ALA A C 1
ATOM 724 O O . ALA A 1 92 ? -2.557 -10.448 24.112 1.00 86.75 92 ALA A O 1
ATOM 725 N N . TRP A 1 93 ? -2.609 -8.596 22.849 1.00 88.31 93 TRP A N 1
ATOM 726 C CA . TRP A 1 93 ? -2.783 -7.641 23.950 1.00 88.31 93 TRP A CA 1
ATOM 727 C C . TRP A 1 93 ? -4.250 -7.250 24.166 1.00 88.31 93 TRP A C 1
ATOM 729 O O . TRP A 1 93 ? -4.688 -7.065 25.302 1.00 88.31 93 TRP A O 1
ATOM 739 N N . ILE A 1 94 ? -5.035 -7.174 23.089 1.00 89.62 94 ILE A N 1
ATOM 740 C CA . ILE A 1 94 ? -6.448 -6.780 23.123 1.00 89.62 94 ILE A CA 1
ATOM 741 C C . ILE A 1 94 ? -7.287 -7.821 23.873 1.00 89.62 94 ILE A C 1
ATOM 743 O O . ILE A 1 94 ? -8.080 -7.456 24.742 1.00 89.62 94 ILE A O 1
ATOM 747 N N . ILE A 1 95 ? -7.099 -9.114 23.585 1.00 90.19 95 ILE A N 1
ATOM 748 C CA . ILE A 1 95 ? -7.863 -10.198 24.222 1.00 90.19 95 ILE A CA 1
ATOM 749 C C . ILE A 1 95 ? -7.690 -10.202 25.752 1.00 90.19 95 ILE A C 1
ATOM 751 O O . ILE A 1 95 ? -8.701 -10.096 26.454 1.00 90.19 95 ILE A O 1
ATOM 755 N N . PRO A 1 96 ? -6.466 -10.274 26.314 1.00 93.31 96 PRO A N 1
ATOM 756 C CA . PRO A 1 96 ? -6.299 -10.246 27.764 1.00 93.31 96 PRO A CA 1
ATOM 757 C C . PRO A 1 96 ? -6.741 -8.912 28.377 1.00 93.31 96 PRO A C 1
ATOM 759 O O . PRO A 1 96 ? -7.273 -8.912 29.487 1.00 93.31 96 PRO A O 1
ATOM 762 N N . GLY A 1 97 ? -6.602 -7.789 27.661 1.00 93.00 97 GLY A N 1
ATOM 763 C CA . GLY A 1 97 ? -7.097 -6.485 28.111 1.00 93.00 97 GLY A CA 1
ATOM 764 C C . GLY A 1 97 ? -8.614 -6.465 28.326 1.00 93.00 97 GLY A C 1
ATOM 765 O O . GLY A 1 97 ? -9.086 -6.043 29.384 1.00 93.00 97 GLY A O 1
ATOM 766 N N . ILE A 1 98 ? -9.383 -6.987 27.366 1.00 93.81 98 ILE A N 1
ATOM 767 C CA . ILE A 1 98 ? -10.849 -7.076 27.462 1.00 93.81 98 ILE A CA 1
ATOM 768 C C . ILE A 1 98 ? -11.267 -8.028 28.587 1.00 93.81 98 ILE A C 1
ATOM 770 O O . ILE A 1 98 ? -12.147 -7.694 29.382 1.00 93.81 98 ILE A O 1
ATOM 774 N N . VAL A 1 99 ? -10.621 -9.193 28.692 1.00 95.19 99 VAL A N 1
ATOM 775 C CA . VAL A 1 99 ? -10.930 -10.187 29.734 1.00 95.19 99 VAL A CA 1
ATOM 776 C C . VAL A 1 99 ? -10.642 -9.633 31.131 1.00 95.19 99 VAL A C 1
ATOM 778 O O . VAL A 1 99 ? -11.472 -9.773 32.030 1.00 95.19 99 VAL A O 1
ATOM 781 N N . SER A 1 100 ? -9.508 -8.951 31.310 1.00 93.12 100 SER A N 1
ATOM 782 C CA . SER A 1 100 ? -9.142 -8.296 32.571 1.00 93.12 100 SER A CA 1
ATOM 783 C C . SER A 1 100 ? -10.155 -7.216 32.962 1.00 93.12 100 SER A C 1
ATOM 785 O O . SER A 1 100 ? -10.671 -7.219 34.082 1.00 93.12 100 SER A O 1
ATOM 787 N N . MET A 1 101 ? -10.535 -6.347 32.020 1.00 94.00 101 MET A N 1
ATOM 788 C CA . MET A 1 101 ? -11.554 -5.319 32.255 1.00 94.00 101 MET A CA 1
ATOM 789 C C . MET A 1 101 ? -12.915 -5.917 32.629 1.00 94.00 101 MET A C 1
ATOM 791 O O . MET A 1 101 ? -13.552 -5.455 33.579 1.00 94.00 101 MET A O 1
ATOM 795 N N . ALA A 1 102 ? -13.352 -6.971 31.936 1.00 94.25 102 ALA A N 1
ATOM 796 C CA . ALA A 1 102 ? -14.601 -7.662 32.247 1.00 94.25 102 ALA A CA 1
ATOM 797 C C . ALA A 1 102 ? -14.575 -8.298 33.648 1.00 94.25 102 ALA A C 1
ATOM 799 O O . ALA A 1 102 ? -15.547 -8.171 34.397 1.00 94.25 102 ALA A O 1
ATOM 800 N N . LEU A 1 103 ? -13.455 -8.920 34.036 1.00 95.19 103 LEU A N 1
ATOM 801 C CA . LEU A 1 103 ? -13.256 -9.478 35.376 1.00 95.19 103 LEU A CA 1
ATOM 802 C C . LEU A 1 103 ? -13.331 -8.403 36.460 1.00 95.19 103 LEU A C 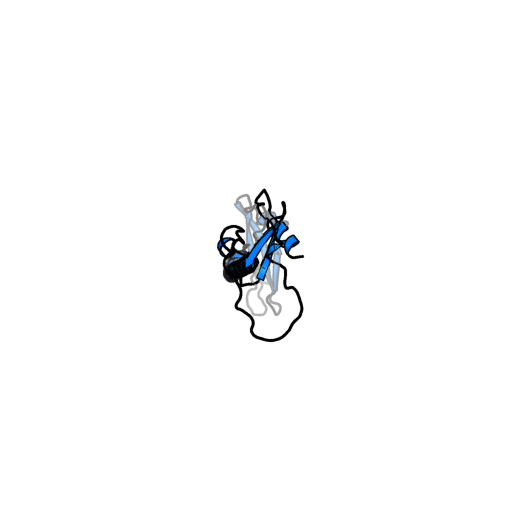1
ATOM 804 O O . LEU A 1 103 ? -14.033 -8.593 37.452 1.00 95.19 103 LEU A O 1
ATOM 808 N N . ILE A 1 104 ? -12.673 -7.259 36.268 1.00 94.88 104 ILE A N 1
ATOM 809 C CA . ILE A 1 104 ? -12.711 -6.148 37.230 1.00 94.88 104 ILE A CA 1
ATOM 810 C C . ILE A 1 104 ? -14.148 -5.650 37.415 1.00 94.88 104 ILE A C 1
ATOM 812 O O . ILE A 1 104 ? -14.600 -5.479 38.549 1.00 94.88 104 ILE A O 1
ATOM 816 N N . ILE A 1 105 ? -14.889 -5.453 36.322 1.00 93.44 105 ILE A N 1
ATOM 817 C CA . ILE A 1 105 ? -16.291 -5.015 36.378 1.00 93.44 105 ILE A CA 1
ATOM 818 C C . ILE A 1 105 ? -17.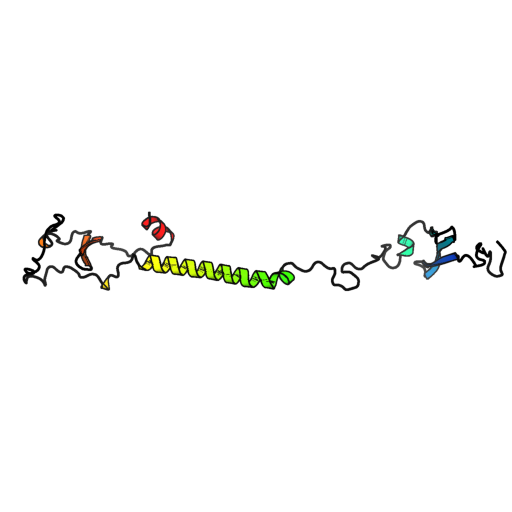152 -6.056 37.100 1.00 93.44 105 ILE A C 1
ATOM 820 O O . ILE A 1 105 ? -17.967 -5.698 37.951 1.00 93.44 105 ILE A O 1
ATOM 824 N N . PHE A 1 106 ? -16.964 -7.340 36.798 1.00 93.81 106 PHE A N 1
ATOM 825 C CA . PHE A 1 106 ? -17.713 -8.426 37.423 1.00 93.81 106 PHE A CA 1
ATOM 826 C C . PHE A 1 106 ? -17.449 -8.529 38.930 1.00 93.81 106 PHE A C 1
ATOM 828 O O . PHE A 1 106 ? -18.390 -8.631 39.718 1.00 93.81 106 PHE A O 1
ATOM 835 N N . LEU A 1 107 ? -16.182 -8.450 39.342 1.00 92.50 107 LEU A N 1
ATOM 836 C CA . LEU A 1 107 ? -15.797 -8.469 40.753 1.00 92.50 107 LEU A CA 1
ATOM 837 C C . LEU A 1 107 ? -16.359 -7.258 41.498 1.00 92.50 107 LEU A C 1
ATOM 839 O O . LEU A 1 107 ? -16.911 -7.420 42.585 1.00 92.50 107 LEU A O 1
ATOM 843 N N . ARG A 1 108 ? -16.297 -6.063 40.896 1.00 90.25 108 ARG A N 1
ATOM 844 C CA . ARG A 1 108 ? -16.893 -4.857 41.486 1.00 90.25 108 ARG A CA 1
ATOM 845 C C . ARG A 1 108 ? -18.402 -4.985 41.655 1.00 90.25 108 ARG A C 1
ATOM 847 O O . ARG A 1 108 ? -18.910 -4.630 42.711 1.00 90.25 108 ARG A O 1
ATOM 854 N N . ARG A 1 109 ? -19.115 -5.530 40.665 1.00 87.50 109 ARG A N 1
ATOM 855 C CA . ARG A 1 109 ? -20.563 -5.780 40.780 1.00 87.50 109 ARG A CA 1
ATOM 856 C C . ARG A 1 109 ? -20.875 -6.722 41.942 1.00 87.50 109 ARG A C 1
ATOM 858 O O . ARG A 1 109 ? -21.650 -6.356 42.814 1.00 87.50 109 ARG A O 1
ATOM 865 N N . LYS A 1 110 ? -20.172 -7.856 42.034 1.00 88.38 110 LYS A N 1
ATOM 866 C CA . LYS A 1 110 ? -20.335 -8.801 43.151 1.00 88.38 110 LYS A CA 1
ATOM 867 C C . LYS A 1 110 ? -20.059 -8.181 44.519 1.00 88.38 110 LYS A C 1
ATOM 869 O O . LYS A 1 110 ? -20.759 -8.492 45.476 1.00 88.38 110 LYS A O 1
ATOM 874 N N . GLN A 1 111 ? -19.039 -7.332 44.627 1.00 86.00 111 GLN A N 1
ATOM 875 C CA . GLN A 1 111 ? -18.734 -6.638 45.879 1.00 86.00 111 GLN A CA 1
ATOM 876 C C . GLN A 1 111 ? -19.862 -5.692 46.295 1.00 86.00 111 GLN A C 1
ATOM 878 O O . GLN A 1 111 ? -20.215 -5.656 47.471 1.00 86.00 111 GLN A O 1
ATOM 883 N N . ILE A 1 112 ? -20.440 -4.958 45.341 1.00 84.00 112 ILE A N 1
ATOM 884 C CA . ILE A 1 112 ? -21.579 -4.069 45.595 1.00 84.00 112 ILE A CA 1
ATOM 885 C C . ILE A 1 112 ? -22.799 -4.885 46.032 1.00 84.00 112 ILE A C 1
ATOM 887 O O . ILE A 1 112 ? -23.424 -4.539 47.030 1.00 84.00 112 ILE A O 1
ATOM 891 N N . ASP A 1 113 ? -23.092 -5.994 45.353 1.00 84.19 113 ASP A N 1
ATOM 892 C CA . ASP A 1 113 ? -24.216 -6.872 45.697 1.00 84.19 113 ASP A CA 1
ATOM 893 C C . ASP A 1 113 ? -24.054 -7.482 47.098 1.00 84.19 113 ASP A C 1
ATOM 895 O O . ASP A 1 113 ? -24.998 -7.505 47.887 1.00 84.19 113 ASP A O 1
ATOM 899 N N . TYR A 1 114 ? -22.838 -7.918 47.444 1.00 85.00 114 TYR A N 1
ATOM 900 C CA . TYR A 1 114 ? -22.528 -8.427 48.778 1.00 85.00 114 TYR A CA 1
ATOM 901 C C . TYR A 1 114 ? -22.725 -7.353 49.853 1.00 85.00 114 TYR A C 1
ATOM 903 O O . TYR A 1 114 ? -23.421 -7.591 50.839 1.00 85.00 114 TYR A O 1
ATOM 911 N N . LEU A 1 115 ? -22.180 -6.150 49.648 1.00 80.94 115 LEU A N 1
ATOM 912 C CA . LEU A 1 115 ? -22.355 -5.037 50.582 1.00 80.94 115 LEU A CA 1
ATOM 913 C C . LEU A 1 115 ? -23.836 -4.656 50.726 1.00 80.94 115 LEU A C 1
ATOM 915 O O . LEU A 1 115 ? -24.287 -4.346 51.826 1.00 80.94 115 LEU A O 1
ATOM 919 N N . ASN A 1 116 ? -24.599 -4.746 49.633 1.00 79.62 116 ASN A N 1
ATOM 920 C CA . ASN A 1 116 ? -26.030 -4.480 49.640 1.00 79.62 116 ASN A CA 1
ATOM 921 C C . ASN A 1 116 ? -26.838 -5.513 50.438 1.00 79.62 116 ASN A C 1
ATOM 923 O O . ASN A 1 116 ? -27.877 -5.186 51.002 1.00 79.62 116 ASN A O 1
ATOM 927 N N . SER A 1 117 ? -26.361 -6.753 50.516 1.00 78.25 117 SER A N 1
ATOM 928 C CA . SER A 1 117 ? -27.012 -7.786 51.325 1.00 78.25 117 SER A CA 1
ATOM 929 C C . SER A 1 117 ? -26.798 -7.600 52.833 1.00 78.25 117 SER A C 1
ATOM 931 O O . SER A 1 117 ? -27.643 -8.019 53.616 1.00 78.25 117 SER A O 1
ATOM 933 N N . LEU A 1 118 ? -25.715 -6.931 53.255 1.00 81.00 118 LEU A N 1
ATOM 934 C CA . LEU A 1 118 ? -25.368 -6.775 54.676 1.00 81.00 118 LEU A CA 1
ATOM 935 C C . LEU A 1 118 ? -26.287 -5.811 55.434 1.00 81.00 118 LEU A C 1
ATOM 937 O O . LEU A 1 118 ? -26.472 -5.971 56.637 1.00 81.00 118 LEU A O 1
ATOM 941 N N . TRP A 1 119 ? -26.849 -4.807 54.758 1.00 73.88 119 TRP A N 1
ATOM 942 C CA . TRP A 1 119 ? -27.759 -3.843 55.390 1.00 73.88 119 TRP A CA 1
ATOM 943 C C . TRP A 1 119 ? -29.221 -4.309 55.395 1.00 73.88 119 TRP A C 1
ATOM 945 O O . TRP A 1 119 ? -30.058 -3.716 56.073 1.00 73.88 119 TRP A O 1
ATOM 955 N N . GLN A 1 120 ? -29.544 -5.376 54.663 1.00 77.25 120 GLN A N 1
ATOM 956 C CA . GLN A 1 120 ? -30.894 -5.922 54.613 1.00 77.25 120 GLN A CA 1
ATOM 957 C C . GLN A 1 120 ? -31.109 -6.879 55.784 1.00 77.25 120 GLN A C 1
ATOM 959 O O . GLN A 1 120 ? -30.486 -7.935 55.868 1.00 77.25 120 GLN A O 1
ATOM 964 N N . ILE A 1 121 ? -32.023 -6.530 56.687 1.00 77.00 121 ILE A N 1
ATOM 965 C CA . ILE A 1 121 ? -32.419 -7.416 57.785 1.00 77.00 121 ILE A CA 1
ATOM 966 C C . ILE A 1 121 ? -33.485 -8.384 57.250 1.00 77.00 121 ILE A C 1
ATOM 968 O O . ILE A 1 121 ? -34.557 -7.932 56.834 1.00 77.00 121 ILE A O 1
ATOM 972 N N . PRO A 1 122 ? -33.239 -9.708 57.236 1.00 74.94 122 PRO A N 1
ATOM 973 C CA . PRO A 1 122 ? -34.227 -10.661 56.754 1.00 74.94 122 PRO A CA 1
ATOM 974 C C . PRO A 1 122 ? -35.411 -10.735 57.723 1.00 74.94 122 PRO A C 1
ATOM 976 O O . PRO A 1 122 ? -35.233 -10.870 58.934 1.00 74.94 122 PRO A O 1
ATOM 979 N N . PHE A 1 123 ? -36.634 -10.717 57.186 1.00 69.19 123 PHE A N 1
ATOM 980 C CA . PHE A 1 123 ? -37.859 -10.758 57.996 1.00 69.19 123 PHE A CA 1
ATOM 981 C C . PHE A 1 123 ? -37.950 -12.013 58.879 1.00 69.19 123 PHE A C 1
ATOM 983 O O . PHE A 1 123 ? -38.505 -11.973 59.970 1.00 69.19 123 PHE A O 1
ATOM 990 N N . THR A 1 124 ? -37.339 -13.118 58.447 1.00 74.38 124 THR A N 1
ATOM 991 C CA . THR A 1 124 ? -37.272 -14.378 59.202 1.00 74.38 124 THR A CA 1
ATOM 992 C C . THR A 1 124 ? -36.475 -14.281 60.501 1.00 74.38 124 THR A C 1
ATOM 994 O O . THR A 1 124 ? -36.628 -15.144 61.358 1.00 74.38 124 THR A O 1
ATOM 997 N N . ALA A 1 125 ? -35.612 -13.273 60.647 1.00 76.06 125 ALA A N 1
ATOM 998 C CA . ALA A 1 125 ? -34.828 -13.056 61.860 1.00 76.06 125 ALA A CA 1
ATOM 999 C C . ALA A 1 125 ? -35.516 -12.111 62.863 1.00 76.06 125 ALA A C 1
ATOM 1001 O O . ALA A 1 125 ? -34.969 -11.868 63.937 1.00 76.06 125 ALA A O 1
ATOM 1002 N N . LEU A 1 126 ? -36.690 -11.566 62.522 1.00 74.94 126 LEU A N 1
ATOM 1003 C CA . LEU A 1 126 ? -37.455 -10.667 63.382 1.00 74.94 126 LEU A CA 1
ATOM 1004 C C . LEU A 1 126 ? -38.462 -11.467 64.214 1.00 74.94 126 LEU A C 1
ATOM 1006 O O . LEU A 1 126 ? -39.329 -12.152 63.672 1.00 74.94 126 LEU A O 1
ATOM 1010 N N . GLU A 1 127 ? -38.394 -11.336 65.538 1.00 74.44 127 GLU A N 1
ATOM 1011 C CA . GLU A 1 127 ? -39.412 -11.890 66.431 1.00 74.44 127 GLU A CA 1
ATOM 1012 C C . GLU A 1 127 ? -40.506 -10.838 66.673 1.00 74.44 127 GLU A C 1
ATOM 1014 O O . GLU A 1 127 ? -40.229 -9.707 67.089 1.00 74.44 127 GLU A O 1
ATOM 1019 N N . SER A 1 128 ? -41.764 -11.179 66.370 1.00 68.31 128 SER A N 1
ATOM 1020 C CA . SER A 1 128 ? -42.895 -10.275 66.588 1.00 68.31 128 SER A CA 1
ATOM 1021 C C . SER A 1 128 ? -43.283 -10.250 68.064 1.00 68.31 128 SER A C 1
ATOM 1023 O O . SER A 1 128 ? -43.593 -11.296 68.643 1.00 68.31 128 SER A O 1
ATOM 1025 N N . ILE A 1 129 ? -43.366 -9.056 68.649 1.00 62.91 129 ILE A N 1
ATOM 1026 C CA . ILE A 1 129 ? -43.883 -8.852 70.006 1.00 62.91 129 ILE A CA 1
ATOM 1027 C C . ILE A 1 129 ? -45.409 -9.037 69.953 1.00 62.91 129 ILE A C 1
ATOM 1029 O O . ILE A 1 129 ? -46.171 -8.088 69.778 1.00 62.91 129 ILE A O 1
ATOM 1033 N N . SER A 1 130 ? -45.870 -10.291 70.000 1.00 51.12 130 SER A N 1
ATOM 1034 C CA . SER A 1 130 ? -47.299 -10.607 70.063 1.00 51.12 130 SER A CA 1
ATOM 1035 C C . SER A 1 130 ? -47.808 -10.374 71.487 1.00 51.12 130 SER A C 1
ATOM 1037 O O . SER A 1 130 ? -47.331 -10.981 72.447 1.00 51.12 130 SER A O 1
ATOM 1039 N N . SER A 1 131 ? -48.784 -9.478 71.625 1.00 51.16 131 SER A N 1
ATOM 1040 C CA . SER A 1 131 ? -49.365 -9.060 72.907 1.00 51.16 131 SER A CA 1
ATOM 1041 C C . SER A 1 131 ? -50.229 -10.130 73.585 1.00 51.16 131 SER A C 1
ATOM 1043 O O . SER A 1 131 ? -50.826 -9.858 74.622 1.00 51.16 131 SER A O 1
ATOM 1045 N N . GLU A 1 132 ? -50.328 -11.337 73.019 1.00 47.81 132 GLU A N 1
ATOM 1046 C CA . GLU A 1 132 ? -51.263 -12.362 73.492 1.00 47.81 132 GLU A CA 1
ATOM 1047 C C . GLU A 1 132 ? -50.586 -13.577 74.146 1.00 47.81 132 GLU A C 1
ATOM 1049 O O . GLU A 1 132 ? -51.218 -14.254 74.951 1.00 47.81 132 GLU A O 1
ATOM 1054 N N . LYS A 1 133 ? -49.293 -13.840 73.889 1.00 43.53 133 LYS A N 1
ATOM 1055 C CA . LYS A 1 133 ? -48.620 -15.058 74.394 1.00 43.53 133 LYS A CA 1
ATOM 1056 C C . LYS A 1 133 ? -47.649 -14.879 75.563 1.00 43.53 133 LYS A C 1
ATOM 1058 O O . LYS A 1 133 ? -47.194 -15.882 76.095 1.00 43.53 133 LYS A O 1
ATOM 1063 N N . ASN A 1 134 ? -47.364 -13.660 76.022 1.00 45.50 134 ASN A N 1
ATOM 1064 C CA . ASN A 1 134 ? -46.370 -13.428 77.081 1.00 45.50 134 ASN A CA 1
ATOM 1065 C C . ASN A 1 134 ? -46.951 -12.680 78.291 1.00 45.50 134 ASN A C 1
ATOM 1067 O O . ASN A 1 134 ? -46.588 -11.540 78.565 1.00 45.50 134 ASN A O 1
ATOM 1071 N N . LYS A 1 135 ? -47.837 -13.348 79.042 1.00 44.75 135 LYS A N 1
ATOM 1072 C CA . LYS A 1 135 ? -48.180 -12.975 80.430 1.00 44.75 135 LYS A CA 1
ATOM 1073 C C . LYS A 1 135 ? -47.364 -13.745 81.480 1.00 44.75 135 LYS A C 1
ATOM 1075 O O . LYS A 1 135 ? -47.713 -13.719 82.653 1.00 44.75 135 LYS A O 1
ATOM 1080 N N . GLU A 1 136 ? -46.271 -14.398 81.089 1.00 39.75 136 GLU A N 1
ATOM 1081 C CA . GLU A 1 136 ? -45.371 -15.069 82.031 1.00 39.75 136 GLU A CA 1
ATOM 1082 C C . GLU A 1 136 ? -44.024 -14.330 82.123 1.00 39.75 136 GLU A C 1
ATOM 1084 O O . GLU A 1 136 ? -43.211 -14.301 81.201 1.00 39.75 136 GLU A O 1
ATOM 1089 N N . SER A 1 137 ? -43.882 -13.631 83.251 1.00 47.50 137 SER A N 1
ATOM 1090 C CA . SER A 1 137 ? -42.663 -13.214 83.960 1.00 47.50 137 SER A CA 1
ATOM 1091 C C . SER A 1 137 ? -41.305 -13.338 83.241 1.00 47.50 137 SER A C 1
ATOM 1093 O O . SER A 1 137 ? -40.505 -14.235 83.494 1.00 47.50 137 SER A O 1
ATOM 1095 N N . ARG A 1 138 ? -40.906 -12.279 82.528 1.00 46.19 138 ARG A N 1
ATOM 1096 C CA . ARG A 1 138 ? -39.480 -11.970 82.314 1.00 46.19 138 ARG A CA 1
ATOM 1097 C C . ARG A 1 138 ? -38.920 -11.185 83.505 1.00 46.19 138 ARG A C 1
ATOM 1099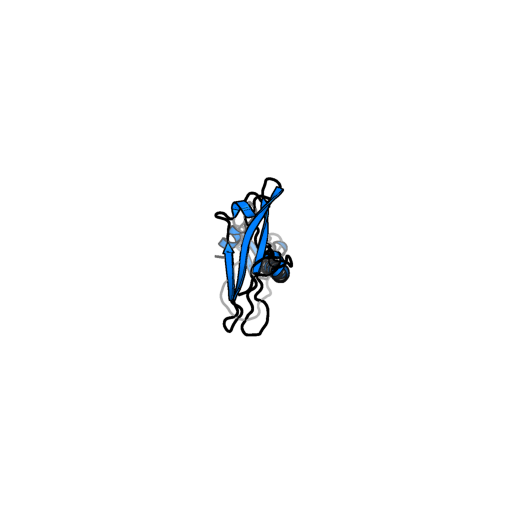 O O . ARG A 1 138 ? -38.670 -9.987 83.421 1.00 46.19 138 ARG A O 1
ATOM 1106 N N . ARG A 1 139 ? -38.749 -11.855 84.647 1.00 47.66 139 ARG A N 1
ATOM 1107 C CA . ARG A 1 139 ? -38.052 -11.312 85.829 1.00 47.66 139 ARG A CA 1
ATOM 1108 C C . ARG A 1 139 ? -36.845 -12.180 86.181 1.00 47.66 139 ARG A C 1
ATOM 1110 O O . ARG A 1 139 ? -36.867 -12.855 87.199 1.00 47.66 139 ARG A O 1
ATOM 1117 N N . SER A 1 140 ? -35.796 -12.159 85.362 1.00 48.91 140 SER A N 1
ATOM 1118 C CA . SER A 1 140 ? -34.487 -12.692 85.777 1.00 48.91 140 SER A CA 1
ATOM 1119 C C . SER A 1 140 ? -33.374 -12.389 84.775 1.00 48.91 140 SER A C 1
ATOM 1121 O O . SER A 1 140 ? -32.823 -13.295 84.174 1.00 48.91 140 SER A O 1
ATOM 1123 N N . LEU A 1 141 ? -32.985 -11.123 84.629 1.00 42.62 141 LEU A N 1
ATOM 1124 C CA . LEU A 1 141 ? -31.627 -10.771 84.188 1.00 42.62 141 LEU A CA 1
ATOM 1125 C C . LEU A 1 141 ? -31.215 -9.484 84.907 1.00 42.62 141 LEU A C 1
ATOM 1127 O O . LEU A 1 141 ? -31.220 -8.394 84.345 1.00 42.62 141 LEU A O 1
ATOM 1131 N N . GLN A 1 142 ? -30.934 -9.614 86.202 1.00 49.22 142 GLN A N 1
ATOM 1132 C CA . GLN A 1 142 ? -30.327 -8.557 86.999 1.00 49.22 142 GLN A CA 1
ATOM 1133 C C . GLN A 1 142 ? -28.933 -9.028 87.409 1.00 49.22 142 GLN A C 1
ATOM 1135 O O . GLN A 1 142 ? -28.760 -9.624 88.465 1.00 49.22 142 GLN A O 1
ATOM 1140 N N . SER A 1 143 ? -27.954 -8.751 86.549 1.00 40.78 143 SER A N 1
ATOM 1141 C CA . SER A 1 143 ? -26.533 -8.888 86.864 1.00 40.78 143 SER A CA 1
ATOM 1142 C C . SER A 1 143 ? -25.751 -7.781 86.155 1.00 40.78 143 SER A C 1
ATOM 1144 O O . SER A 1 143 ? -25.708 -7.761 84.932 1.00 40.78 143 SER A O 1
ATOM 1146 N N . GLY A 1 144 ? -25.107 -6.897 86.927 1.00 39.19 144 GLY A N 1
ATOM 1147 C CA . GLY A 1 144 ? -23.895 -6.185 86.492 1.00 39.19 144 GLY A CA 1
ATOM 1148 C C . GLY A 1 144 ? -24.039 -4.761 85.937 1.00 39.19 144 GLY A C 1
ATOM 1149 O O . GLY A 1 144 ? -24.023 -4.558 84.736 1.00 39.19 144 GLY A O 1
ATOM 1150 N N . THR A 1 145 ? -24.093 -3.781 86.845 1.00 37.75 145 THR A N 1
ATOM 1151 C CA . THR A 1 145 ? -23.444 -2.448 86.767 1.00 37.75 145 THR A CA 1
ATOM 1152 C C . THR A 1 145 ? -23.560 -1.604 85.475 1.00 37.75 145 THR A C 1
ATOM 1154 O O . THR A 1 145 ? -22.735 -1.682 84.573 1.00 37.75 145 THR A O 1
ATOM 1157 N N . SER A 1 146 ? -24.507 -0.656 85.519 1.00 37.44 146 SER A N 1
ATOM 1158 C CA . SER A 1 146 ? -24.399 0.753 85.077 1.00 37.44 146 SER A CA 1
ATOM 1159 C C . SER A 1 146 ? -23.956 1.087 83.642 1.00 37.44 146 SER A C 1
ATOM 1161 O O . SER A 1 146 ? -22.778 1.278 83.358 1.00 37.44 146 SER A O 1
ATOM 1163 N N . SER A 1 147 ? -24.945 1.409 82.803 1.00 31.81 147 SER A N 1
ATOM 1164 C CA . SER A 1 147 ? -24.955 2.623 81.972 1.00 31.81 147 SER A CA 1
ATOM 1165 C C . SER A 1 147 ? -26.410 3.040 81.764 1.00 31.81 147 SER A C 1
ATOM 1167 O O . SER A 1 147 ? -27.220 2.294 81.222 1.00 31.81 147 SER A O 1
ATOM 1169 N N . ALA A 1 148 ? -26.769 4.201 82.304 1.00 44.75 148 ALA A N 1
ATOM 1170 C CA . ALA A 1 148 ? -28.110 4.750 82.233 1.00 44.75 148 ALA A CA 1
ATOM 1171 C C . ALA A 1 148 ? -28.395 5.251 80.812 1.00 44.75 148 ALA A C 1
ATOM 1173 O O . ALA A 1 148 ? -27.996 6.359 80.478 1.00 44.75 148 ALA A O 1
ATOM 1174 N N . LEU A 1 149 ? -29.091 4.455 79.996 1.00 41.38 149 LEU A N 1
ATOM 1175 C CA . LEU A 1 149 ? -29.967 4.962 78.939 1.00 41.38 149 LEU A CA 1
ATOM 1176 C C . LEU A 1 149 ? -30.883 3.845 78.409 1.00 41.38 149 LEU A C 1
ATOM 1178 O O . LEU A 1 149 ? -30.423 2.768 78.052 1.00 41.38 149 LEU A O 1
ATOM 1182 N N . ASN A 1 150 ? -32.179 4.154 78.330 1.00 44.09 150 ASN A N 1
ATOM 1183 C CA . ASN A 1 150 ? -33.224 3.444 77.580 1.00 44.09 150 ASN A CA 1
ATOM 1184 C C . ASN A 1 150 ? -33.694 2.074 78.103 1.00 44.09 150 ASN A C 1
ATOM 1186 O O . ASN A 1 150 ? -33.743 1.092 77.366 1.00 44.09 150 ASN A O 1
ATOM 1190 N N . LYS A 1 151 ? -34.215 2.031 79.337 1.00 46.88 151 LYS A N 1
ATOM 1191 C CA . LYS A 1 151 ? -35.268 1.056 79.668 1.00 46.88 151 LYS A CA 1
ATOM 1192 C C . LYS A 1 151 ? -36.565 1.526 78.995 1.00 46.88 151 LYS A C 1
ATOM 1194 O O . LYS A 1 151 ? -37.348 2.255 79.593 1.00 46.88 151 LYS A O 1
ATOM 1199 N N . VAL A 1 152 ? -36.736 1.207 77.714 1.00 53.44 152 VAL A N 1
ATOM 1200 C CA . VAL A 1 152 ? -38.000 1.446 77.005 1.00 53.44 152 VAL A CA 1
ATOM 1201 C C . VAL A 1 152 ? -39.028 0.479 77.590 1.00 53.44 152 VAL A C 1
ATOM 1203 O O . VAL A 1 152 ? -38.834 -0.733 77.518 1.00 53.44 152 VAL A O 1
ATOM 1206 N N . ASP A 1 153 ? -40.093 0.999 78.206 1.00 53.00 153 ASP A N 1
ATOM 1207 C CA . ASP A 1 153 ? -41.215 0.188 78.688 1.00 53.00 153 ASP A CA 1
ATOM 1208 C C . ASP A 1 153 ? -41.911 -0.476 77.492 1.00 53.00 153 ASP A C 1
ATOM 1210 O O . ASP A 1 153 ? -42.755 0.114 76.813 1.00 53.00 153 ASP A O 1
ATOM 1214 N N . VAL A 1 154 ? -41.533 -1.729 77.233 1.00 54.94 154 VAL A N 1
ATOM 1215 C CA . VAL A 1 154 ? -42.070 -2.590 76.165 1.00 54.94 154 VAL A CA 1
ATOM 1216 C C . VAL A 1 154 ? -43.592 -2.757 76.286 1.00 54.94 154 VAL A C 1
ATOM 1218 O O . VAL A 1 154 ? -44.276 -2.972 75.290 1.00 54.94 154 VAL A O 1
ATOM 1221 N N . GLU A 1 155 ? -44.146 -2.575 77.487 1.00 50.50 155 GLU A N 1
ATOM 1222 C CA . GLU A 1 155 ? -45.578 -2.696 77.777 1.00 50.50 155 GLU A CA 1
ATOM 1223 C C . GLU A 1 155 ? -46.429 -1.555 77.184 1.00 50.50 155 GLU A C 1
ATOM 1225 O O . GLU A 1 155 ? -47.627 -1.740 76.977 1.00 50.50 155 GLU A O 1
ATOM 1230 N N . ASN A 1 156 ? -45.831 -0.406 76.830 1.00 50.53 156 ASN A N 1
ATOM 1231 C CA . ASN A 1 156 ? -46.544 0.734 76.227 1.00 50.53 156 ASN A CA 1
ATOM 1232 C C . ASN A 1 156 ? -46.426 0.811 74.692 1.00 50.53 156 ASN A C 1
ATOM 1234 O O . ASN A 1 156 ? -47.007 1.696 74.056 1.00 50.53 156 ASN A O 1
ATOM 1238 N N . LEU A 1 157 ? -45.706 -0.125 74.067 1.00 55.47 157 LEU A N 1
ATOM 1239 C CA . LEU A 1 157 ? -45.533 -0.206 72.614 1.00 55.47 157 LEU A CA 1
ATOM 1240 C C . LEU A 1 157 ? -46.702 -0.957 71.955 1.00 55.47 157 LEU A C 1
ATOM 1242 O O . LEU A 1 157 ? -46.520 -1.937 71.236 1.00 55.47 157 LEU A O 1
ATOM 1246 N N . SER A 1 158 ? -47.929 -0.491 72.196 1.00 54.12 158 SER A N 1
ATOM 1247 C CA . SER A 1 158 ? -49.081 -0.924 71.400 1.00 54.12 158 SER A CA 1
ATOM 1248 C C . SER A 1 158 ? -48.910 -0.441 69.955 1.00 54.12 158 SER A C 1
ATOM 1250 O O . SER A 1 158 ? -48.472 0.686 69.708 1.00 54.12 158 SER A O 1
ATOM 1252 N N . GLN A 1 159 ? -49.198 -1.325 68.995 1.00 52.47 159 GLN A N 1
ATOM 1253 C CA . GLN A 1 159 ? -49.070 -1.073 67.558 1.00 52.47 159 GLN A CA 1
ATOM 1254 C C . GLN A 1 159 ? -49.659 0.299 67.187 1.00 52.47 159 GLN A C 1
ATOM 1256 O O . GLN A 1 159 ? -50.869 0.511 67.261 1.00 52.47 159 GLN A O 1
ATOM 1261 N N . LYS A 1 160 ? -48.811 1.243 66.764 1.00 59.78 160 LYS A N 1
ATOM 1262 C CA . LYS A 1 160 ? -49.282 2.498 66.161 1.00 59.78 160 LYS A CA 1
ATOM 1263 C C . LYS A 1 160 ? -49.619 2.212 64.695 1.00 59.78 160 LYS A C 1
ATOM 1265 O O . LYS A 1 160 ? -48.949 1.398 64.071 1.00 59.78 160 LYS A O 1
ATOM 1270 N N . LYS A 1 161 ? -50.613 2.902 64.113 1.00 62.62 161 LYS A N 1
ATOM 1271 C CA . LYS A 1 161 ? -51.091 2.652 62.728 1.00 62.62 161 LYS A CA 1
ATOM 1272 C C . LYS A 1 161 ? -49.970 2.515 61.679 1.00 62.62 161 LYS A C 1
ATOM 1274 O O . LYS A 1 161 ? -50.111 1.710 60.764 1.00 62.62 161 LYS A O 1
ATOM 1279 N N . ASN A 1 162 ? -48.863 3.244 61.852 1.00 67.25 162 ASN A N 1
ATOM 1280 C CA . ASN A 1 162 ? -47.763 3.311 60.886 1.00 67.25 162 ASN A CA 1
ATOM 1281 C C . ASN A 1 162 ? -46.484 2.572 61.329 1.00 67.25 162 ASN A C 1
ATOM 1283 O O . ASN A 1 162 ? -45.566 2.447 60.522 1.00 67.25 162 ASN A O 1
ATOM 1287 N N . TYR A 1 163 ? -46.394 2.091 62.577 1.00 74.31 163 TYR A N 1
ATOM 1288 C CA . TYR A 1 163 ? -45.161 1.513 63.130 1.00 74.31 163 TYR A CA 1
ATOM 1289 C C . TYR A 1 163 ? -45.423 0.232 63.925 1.00 74.31 163 TYR A C 1
ATOM 1291 O O . TYR A 1 163 ? -46.317 0.182 64.774 1.00 74.31 163 TYR A O 1
ATOM 1299 N N . GLN A 1 164 ? -44.595 -0.782 63.684 1.00 77.19 164 GLN A N 1
ATOM 1300 C CA . GLN A 1 164 ? -44.611 -2.073 64.362 1.00 77.19 164 GLN A CA 1
ATOM 1301 C C . GLN A 1 164 ? -43.248 -2.345 65.002 1.00 77.19 164 GLN A C 1
ATOM 1303 O O . GLN A 1 164 ? -42.211 -2.141 64.378 1.00 77.19 164 GLN A O 1
ATOM 1308 N N . PHE A 1 165 ? -43.250 -2.810 66.248 1.00 78.12 165 PHE A N 1
ATOM 1309 C CA . PHE A 1 165 ? -42.024 -3.081 66.996 1.00 78.12 165 PHE A CA 1
ATOM 1310 C C . PHE A 1 165 ? -41.641 -4.560 66.897 1.00 78.12 165 PHE A C 1
ATOM 1312 O O . PHE A 1 165 ? -42.496 -5.441 67.021 1.00 78.12 165 PHE A O 1
ATOM 1319 N N . TYR A 1 166 ? -40.353 -4.810 66.679 1.00 80.94 166 TYR A N 1
ATOM 1320 C CA . TYR A 1 166 ? -39.751 -6.138 66.571 1.00 80.94 166 TYR A CA 1
ATOM 1321 C C . TYR A 1 166 ? -38.534 -6.238 67.489 1.00 80.94 166 TYR A C 1
ATOM 1323 O O . TYR A 1 166 ? -37.917 -5.225 67.823 1.00 80.94 166 TYR A O 1
ATOM 1331 N N . THR A 1 167 ? -38.161 -7.456 67.872 1.00 79.44 167 THR A N 1
ATOM 1332 C CA . THR A 1 167 ? -36.896 -7.713 68.570 1.00 79.44 167 THR A CA 1
ATOM 1333 C C . THR A 1 167 ? -35.916 -8.397 67.619 1.00 79.44 167 THR A C 1
ATOM 1335 O O . THR A 1 167 ? -36.264 -9.388 66.977 1.00 79.44 167 THR A O 1
ATOM 1338 N N . TYR A 1 168 ? -34.694 -7.868 67.534 1.00 78.06 168 TYR A N 1
ATOM 1339 C CA . TYR A 1 168 ? -33.587 -8.427 66.755 1.00 78.06 168 TYR A CA 1
ATOM 1340 C C . TYR A 1 168 ? -32.334 -8.467 67.635 1.00 78.06 168 TYR A C 1
ATOM 1342 O O . TYR A 1 168 ? -31.927 -7.443 68.170 1.00 78.06 168 TYR A O 1
ATOM 1350 N N . GLN A 1 169 ? -31.754 -9.654 67.846 1.00 75.56 169 GLN A N 1
ATOM 1351 C CA . GLN A 1 169 ? -30.543 -9.858 68.668 1.00 75.56 169 GLN A CA 1
ATOM 1352 C C . GLN A 1 169 ? -30.581 -9.224 70.082 1.00 75.56 169 GLN A C 1
ATOM 1354 O O . GLN A 1 169 ? -29.548 -8.878 70.643 1.00 75.56 169 GLN A O 1
ATOM 1359 N N . GLY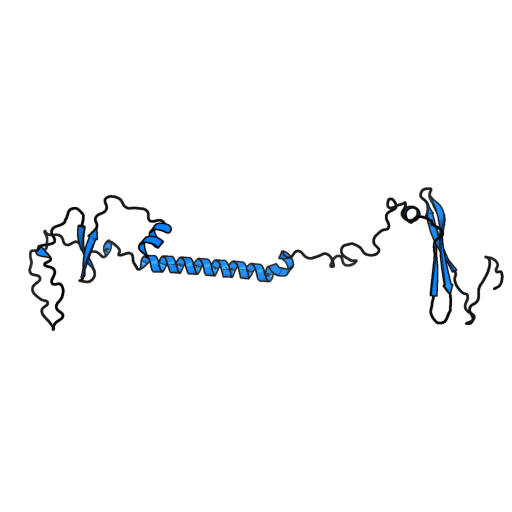 A 1 170 ? -31.768 -9.101 70.686 1.00 69.56 170 GLY A N 1
ATOM 1360 C CA . GLY A 1 170 ? -31.948 -8.512 72.021 1.00 69.56 170 GLY A CA 1
ATOM 1361 C C . GLY A 1 170 ? -32.179 -6.997 72.032 1.00 69.56 170 GLY A C 1
ATOM 1362 O O . GLY A 1 170 ? -32.516 -6.453 73.083 1.00 69.56 170 GLY A O 1
ATOM 1363 N N . GLU A 1 171 ? -32.096 -6.330 70.881 1.00 75.06 171 GLU A N 1
ATOM 1364 C CA . GLU A 1 171 ? -32.436 -4.917 70.714 1.00 75.06 171 GLU A CA 1
ATOM 1365 C C . GLU A 1 171 ? -33.863 -4.757 70.162 1.00 75.06 171 GLU A C 1
ATOM 1367 O O . GLU A 1 171 ? -34.343 -5.558 69.353 1.00 75.06 171 GLU A O 1
ATOM 1372 N N . CYS A 1 172 ? -34.578 -3.727 70.626 1.00 72.44 172 CYS A N 1
ATOM 1373 C CA . CYS A 1 172 ? -35.914 -3.394 70.127 1.00 72.44 172 CYS A CA 1
ATOM 1374 C C . CYS A 1 172 ? -35.802 -2.452 68.926 1.00 72.44 172 CYS A C 1
ATOM 1376 O O . CYS A 1 172 ? -35.300 -1.337 69.051 1.00 72.44 172 CYS A O 1
ATOM 1378 N N . LEU A 1 173 ? -36.324 -2.884 67.780 1.00 77.56 173 LEU A N 1
ATOM 1379 C CA . LEU A 1 173 ? -36.360 -2.114 66.541 1.00 77.56 173 LEU A CA 1
ATOM 1380 C C . LEU A 1 173 ? -37.785 -1.627 66.255 1.00 77.56 173 LEU A C 1
ATOM 1382 O O . LEU A 1 173 ? -38.763 -2.348 66.467 1.00 77.56 173 LEU A O 1
ATOM 1386 N N . ALA A 1 174 ? -37.901 -0.406 65.736 1.00 79.62 174 ALA A N 1
ATOM 1387 C CA . ALA A 1 174 ? -39.152 0.150 65.233 1.00 79.62 174 ALA A CA 1
ATOM 1388 C C . ALA A 1 174 ? -39.177 0.034 63.705 1.00 79.62 174 ALA A C 1
ATOM 1390 O O . ALA A 1 174 ? -38.392 0.683 63.018 1.00 79.62 174 ALA A O 1
ATOM 1391 N N . ALA A 1 175 ? -40.077 -0.785 63.170 1.00 79.38 175 ALA A N 1
ATOM 1392 C CA . ALA A 1 175 ? -40.281 -0.930 61.735 1.00 79.38 175 ALA A CA 1
ATOM 1393 C C . ALA A 1 175 ? -41.470 -0.079 61.276 1.00 79.38 175 ALA A C 1
ATOM 1395 O O . ALA A 1 175 ? -42.515 -0.044 61.929 1.00 79.38 175 ALA A O 1
ATOM 1396 N N . MET A 1 176 ? -41.329 0.593 60.136 1.00 79.31 176 MET A N 1
ATOM 1397 C CA . MET A 1 176 ? -42.426 1.318 59.498 1.00 79.31 176 MET A CA 1
ATOM 1398 C C . MET A 1 176 ? -43.244 0.365 58.622 1.00 79.31 176 MET A C 1
ATOM 1400 O O . MET A 1 176 ? -42.692 -0.410 57.840 1.00 79.31 176 MET A O 1
ATOM 1404 N N . LYS A 1 177 ? -44.571 0.408 58.754 1.00 78.31 177 LYS A N 1
ATOM 1405 C CA . LYS A 1 177 ? -45.481 -0.388 57.929 1.00 78.31 177 LYS A CA 1
ATOM 1406 C C . LYS A 1 177 ? -45.703 0.325 56.596 1.00 78.31 177 LYS A C 1
ATOM 1408 O O . LYS A 1 177 ? -46.185 1.454 56.577 1.00 78.31 177 LYS A O 1
ATOM 1413 N N . HIS A 1 178 ? -45.404 -0.358 55.496 1.00 76.88 178 HIS A N 1
ATOM 1414 C CA . HIS A 1 178 ? -45.722 0.098 54.144 1.00 76.88 178 HIS A CA 1
ATOM 1415 C C . HIS A 1 178 ? -46.793 -0.809 53.531 1.00 76.88 178 HIS A C 1
ATOM 1417 O O . HIS A 1 178 ? -46.737 -2.028 53.676 1.00 76.88 178 HIS A O 1
ATOM 1423 N N . GLU A 1 179 ? -47.789 -0.215 52.871 1.00 72.62 179 GLU A N 1
ATOM 1424 C CA . GLU A 1 179 ? -48.903 -0.948 52.245 1.00 72.62 179 GLU A CA 1
ATOM 1425 C C . GLU A 1 179 ? -48.517 -1.580 50.899 1.00 72.62 179 GLU A C 1
ATOM 1427 O O . GLU A 1 179 ? -49.169 -2.512 50.434 1.00 72.62 179 GLU A O 1
ATOM 1432 N N . ILE A 1 180 ? -47.439 -1.091 50.282 1.00 76.12 180 ILE A N 1
ATOM 1433 C CA . ILE A 1 180 ? -46.932 -1.530 48.982 1.00 76.12 180 ILE A CA 1
ATOM 1434 C C . ILE A 1 180 ? -45.450 -1.864 49.143 1.00 76.12 180 ILE A C 1
ATOM 1436 O O . ILE A 1 180 ? -44.732 -1.164 49.854 1.00 76.12 180 ILE A O 1
ATOM 1440 N N . MET A 1 181 ? -44.991 -2.923 48.472 1.00 67.38 181 MET A N 1
ATOM 1441 C CA . MET A 1 181 ? -43.577 -3.290 48.406 1.00 67.38 181 MET A CA 1
ATOM 1442 C C . MET A 1 181 ? -42.947 -2.632 47.164 1.00 67.38 181 MET A C 1
ATOM 1444 O O . MET A 1 181 ? -43.171 -3.117 46.050 1.00 67.38 181 MET A O 1
ATOM 1448 N N . PRO A 1 182 ? -42.213 -1.511 47.300 1.00 68.69 182 PRO A N 1
ATOM 1449 C CA . PRO A 1 182 ? -41.601 -0.855 46.152 1.00 68.69 182 PRO A CA 1
ATOM 1450 C C . PRO A 1 182 ? -40.461 -1.713 45.594 1.00 68.69 182 PRO A C 1
ATOM 1452 O O . PRO A 1 182 ? -39.646 -2.263 46.337 1.00 68.69 182 PRO A O 1
ATOM 1455 N N . ARG A 1 183 ? -40.383 -1.819 44.263 1.00 73.44 183 ARG A N 1
ATOM 1456 C CA . ARG A 1 183 ? -39.193 -2.357 43.596 1.00 73.44 183 ARG A CA 1
ATOM 1457 C C . ARG A 1 183 ? -38.116 -1.282 43.603 1.00 73.44 183 ARG A C 1
ATOM 1459 O O . ARG A 1 183 ? -38.194 -0.346 42.818 1.00 73.44 183 ARG A O 1
ATOM 1466 N N . LEU A 1 184 ? -37.137 -1.445 44.484 1.00 73.81 184 LEU A N 1
ATOM 1467 C CA . LEU A 1 184 ? -35.979 -0.561 44.569 1.00 73.81 184 LEU A CA 1
ATOM 1468 C C . LEU A 1 184 ? -35.133 -0.689 43.298 1.00 73.81 184 LEU A C 1
ATOM 1470 O O . LEU A 1 184 ? -34.744 -1.788 42.890 1.00 73.81 184 LEU A O 1
ATOM 1474 N N . THR A 1 185 ? -34.872 0.444 42.664 1.00 76.81 185 THR A N 1
ATOM 1475 C CA . THR A 1 185 ? -33.985 0.582 41.511 1.00 76.81 185 THR A CA 1
ATOM 1476 C C . THR A 1 185 ? -32.584 0.999 41.962 1.00 76.81 185 THR A C 1
ATOM 1478 O O . THR A 1 185 ? -32.364 1.396 43.104 1.00 76.81 185 THR A O 1
ATOM 1481 N N . ALA A 1 186 ? -31.600 0.919 41.061 1.00 73.06 186 ALA A N 1
ATOM 1482 C CA . ALA A 1 186 ? -30.216 1.302 41.362 1.00 73.06 186 ALA A CA 1
ATOM 1483 C C . ALA A 1 186 ? -30.062 2.765 41.830 1.00 73.06 186 ALA A C 1
ATOM 1485 O O . ALA A 1 186 ? -29.105 3.075 42.535 1.00 73.06 186 ALA A O 1
ATOM 1486 N N . LEU A 1 187 ? -30.986 3.650 41.441 1.00 78.06 187 LEU A N 1
ATOM 1487 C CA . LEU A 1 187 ? -31.000 5.050 41.866 1.00 78.06 187 LEU A CA 1
ATOM 1488 C C . LEU A 1 187 ? -31.445 5.180 43.326 1.00 78.06 187 LEU A C 1
ATOM 1490 O O . LEU A 1 187 ? -30.759 5.836 44.104 1.00 78.06 187 LEU A O 1
ATOM 1494 N N . ASP A 1 188 ? -32.496 4.456 43.715 1.00 78.06 188 ASP A N 1
ATOM 1495 C CA . ASP A 1 188 ? -33.022 4.471 45.085 1.00 78.06 188 ASP A CA 1
ATOM 1496 C C . ASP A 1 188 ? -31.964 3.997 46.099 1.00 78.06 188 ASP A C 1
ATOM 1498 O O . ASP A 1 188 ? -31.812 4.570 47.175 1.00 78.06 188 ASP A O 1
ATOM 1502 N N . PHE A 1 189 ? -31.154 2.992 45.738 1.00 72.31 189 PHE A N 1
ATOM 1503 C CA . PHE A 1 189 ? -30.053 2.521 46.590 1.00 72.31 189 PHE A CA 1
ATOM 1504 C C . PHE A 1 189 ? -28.943 3.563 46.800 1.00 72.31 189 PHE A C 1
ATOM 1506 O O . PHE A 1 189 ? -28.268 3.521 47.828 1.00 72.31 189 PHE A O 1
ATOM 1513 N N . ASN A 1 190 ? -28.731 4.480 45.852 1.00 75.88 190 ASN A N 1
ATOM 1514 C CA . ASN A 1 190 ? -27.757 5.560 46.022 1.00 75.88 190 ASN A CA 1
ATOM 1515 C C . ASN A 1 190 ? -28.285 6.650 46.957 1.00 75.88 190 ASN A C 1
ATOM 1517 O O . ASN A 1 190 ? -27.507 7.182 47.743 1.00 75.88 190 ASN A O 1
ATOM 1521 N N . GLU A 1 191 ? -29.583 6.954 46.895 1.00 78.38 191 GLU A N 1
ATOM 1522 C CA . GLU A 1 191 ? -30.220 7.947 47.768 1.00 78.38 191 GLU A CA 1
ATOM 1523 C C . GLU A 1 191 ? -30.302 7.460 49.217 1.00 78.38 191 GLU A C 1
ATOM 1525 O O . GLU A 1 191 ? -29.975 8.210 50.126 1.00 78.38 191 GLU A O 1
ATOM 1530 N N . ILE A 1 192 ? -30.632 6.182 49.443 1.00 74.75 192 ILE A N 1
ATOM 1531 C CA . ILE A 1 192 ? -30.676 5.578 50.792 1.00 74.75 192 ILE A CA 1
ATOM 1532 C C . ILE A 1 192 ? -29.289 5.560 51.464 1.00 74.75 192 ILE A C 1
ATOM 1534 O O . ILE A 1 192 ? -29.180 5.435 52.682 1.00 74.75 192 ILE A O 1
ATOM 1538 N N . ARG A 1 193 ? -28.213 5.651 50.674 1.00 65.75 193 ARG A N 1
ATOM 1539 C CA . ARG A 1 193 ? -26.833 5.630 51.169 1.00 65.75 193 ARG A CA 1
ATOM 1540 C C . ARG A 1 193 ? -26.326 7.006 51.628 1.00 65.75 193 ARG A C 1
ATOM 1542 O O . ARG A 1 193 ? -25.271 7.038 52.266 1.00 65.75 193 ARG A O 1
ATOM 1549 N N . GLN A 1 194 ? -27.006 8.101 51.278 1.00 52.53 194 GLN A N 1
ATOM 1550 C CA . GLN A 1 194 ? -26.672 9.461 51.731 1.00 52.53 194 GLN A CA 1
ATOM 1551 C C . GLN A 1 194 ? -27.316 9.782 53.079 1.00 52.53 194 GLN A C 1
ATOM 1553 O O . GLN A 1 194 ? -26.629 10.459 53.876 1.00 52.53 194 GLN A O 1
#

Radius of gyration: 50.4 Å; Cα contacts (8 Å, |Δi|>4): 160; chains: 1; bounding box: 93×29×127 Å

Organism: Dictyocaulus viviparus (NCBI:txid29172)

Secondary structure (DSSP, 8-state):
-EEETTEEEPBPTTSPBPPEEEEEEE-TTS-EEEEEEEEEEESSSEEEEEEE--S-GGGTTGGGTTPPPPSS-TT-TTS--SPPPHHHHHHHHHHHHHHHHHHHHHHHHHHHHHHHHHT---GGGPEE--TTS--S-------S---------GGG---BTTEEEEEETTEEEEEEP-SS-----HHHHHHTT-

Sequence (194 aa):
MFEGAHGSVHMGSNGVRIPTFYVDGLNGFGKQELYGTVIVENQNGVSLIYEPLYTNETLLWWSRGGIRPLDEPLCGFSGKQCPIRFFEENLAWIIPGIVSMALIIFLRRKQIDYLNSLWQIPFTALESISSEKNKESRRSLQSGTSSALNKVDVENLSQKKNYQFYTYQGECLAAMKHEIMPRLTALDFNEIRQ

pLDDT: mean 76.86, std 15.57, range [31.81, 95.19]

InterPro domains:
  IPR028082 Periplasmic binding protein-like I [SSF53822] (2-77)
  IPR050401 Cyclic nucleotide synthase [PTHR11920] (2-184)

Foldseek 3Di:
DDADPVGDWDADPVRHTWDKDWDWDAFPVRDIDTQWIWTFDDDPDTDIDIGGPDPAQLRVCVVVNRDDDDPADPCGPVNPNPDDPPCVVCVVPVVVVVVVVVVVVVVVVVVVVVVVVVPDDDPVQWDFPDPPPPPDDPPDDDDDDDDDDDPDPPVPPDDDPFWGWTDHPNDIDIDGDDPDDDDDDPVNVVVVVD